Protein AF-K1U1Z4-F1 (afdb_monomer_lite)

Organism: NCBI:txid408170

Sequence (261 aa):
IGYLVLSLPLGKETVAVAAMGISLILIALGTGLFKGNLQVMVGRLYDEPQYASKRDSGFSLFYMAINIGAMFAPTAAIKIMKWAQESLSVSVEDSYHFAFAVACASLILSIAIYYAFSFTYKHVLASETKSKDDKTSAKETNELSKAETKERIICLCLVFAVVIFFWMAFHQNGNTLTLFARDYTQKTSEGLQSMAFDVTNLVACIFVVYGCFGLAQSKTGKGKGISLGVIVAAIAFLFYKYSNLEGAVDVEAPIFQQFNP

Structure (mmCIF, N/CA/C/O backbone):
data_AF-K1U1Z4-F1
#
_entry.id   AF-K1U1Z4-F1
#
loop_
_atom_site.group_PDB
_atom_site.id
_atom_site.type_symbol
_atom_site.label_atom_id
_atom_site.label_alt_id
_atom_site.label_comp_id
_atom_site.label_asym_id
_atom_site.label_entity_id
_atom_site.label_seq_id
_atom_site.pdbx_PDB_ins_code
_atom_site.Cartn_x
_atom_site.Cartn_y
_atom_site.Cartn_z
_atom_site.occupancy
_atom_site.B_iso_or_equiv
_atom_site.auth_seq_id
_atom_site.auth_comp_id
_atom_site.auth_asym_id
_atom_site.auth_atom_id
_atom_site.pdbx_PDB_model_num
ATOM 1 N N . ILE A 1 1 ? 5.808 11.377 10.625 1.00 87.81 1 ILE A N 1
ATOM 2 C CA . ILE A 1 1 ? 7.140 11.748 11.172 1.00 87.81 1 ILE A CA 1
ATOM 3 C C . ILE A 1 1 ? 8.155 10.633 10.946 1.00 87.81 1 ILE A C 1
ATOM 5 O O . ILE A 1 1 ? 9.110 10.891 10.237 1.00 87.81 1 ILE A O 1
ATOM 9 N N . GLY A 1 2 ? 7.948 9.403 11.439 1.00 91.38 2 GLY A N 1
ATOM 10 C CA . GLY A 1 2 ? 8.914 8.314 11.199 1.00 91.38 2 GLY A CA 1
ATOM 11 C C . GLY A 1 2 ? 9.234 8.073 9.712 1.00 91.38 2 GLY A C 1
ATOM 12 O O . GLY A 1 2 ? 10.399 8.067 9.343 1.00 91.38 2 GLY A O 1
ATOM 13 N N . TYR A 1 3 ? 8.225 8.024 8.829 1.00 92.81 3 TYR A N 1
ATOM 14 C CA . TYR A 1 3 ? 8.456 7.933 7.374 1.00 92.81 3 TYR A CA 1
ATOM 15 C C . TYR A 1 3 ? 9.240 9.115 6.780 1.00 92.81 3 TYR A C 1
ATOM 17 O O . TYR A 1 3 ? 10.003 8.923 5.843 1.00 92.81 3 TYR A O 1
ATOM 25 N N . LEU A 1 4 ? 9.081 10.326 7.328 1.00 93.25 4 LEU A N 1
ATOM 26 C CA . LEU A 1 4 ? 9.838 11.500 6.884 1.00 93.25 4 LEU A CA 1
ATOM 27 C C . LEU A 1 4 ? 11.319 11.341 7.233 1.00 93.25 4 LEU A C 1
ATOM 29 O O . LEU A 1 4 ? 12.174 11.570 6.391 1.00 93.25 4 LEU A O 1
ATOM 33 N N . VAL A 1 5 ? 11.620 10.905 8.455 1.00 92.12 5 VAL A N 1
ATOM 34 C CA . VAL A 1 5 ? 13.005 10.687 8.890 1.00 92.12 5 VAL A CA 1
ATOM 35 C C . VAL A 1 5 ? 13.657 9.563 8.076 1.00 92.12 5 VAL A C 1
ATOM 37 O O . VAL A 1 5 ? 14.787 9.731 7.634 1.00 92.12 5 VAL A O 1
ATOM 40 N N . LEU A 1 6 ? 12.931 8.478 7.777 1.00 92.00 6 LEU A N 1
ATOM 41 C CA . LEU A 1 6 ? 13.416 7.414 6.882 1.00 92.00 6 LEU A CA 1
ATOM 42 C C . LEU A 1 6 ? 13.598 7.865 5.428 1.00 92.00 6 LEU A C 1
ATOM 44 O O . LEU A 1 6 ? 14.353 7.237 4.694 1.00 92.00 6 LEU A O 1
ATOM 48 N N . SER A 1 7 ? 12.927 8.933 4.993 1.00 92.19 7 SER A N 1
ATOM 49 C CA . SER A 1 7 ? 13.102 9.479 3.641 1.00 92.19 7 SER A CA 1
ATOM 50 C C . SER A 1 7 ? 14.346 10.355 3.479 1.00 92.19 7 SER A C 1
ATOM 52 O O . SER A 1 7 ? 14.668 10.752 2.364 1.00 92.19 7 SER A O 1
ATOM 54 N N . LEU A 1 8 ? 15.048 10.671 4.571 1.00 89.25 8 LEU A N 1
ATOM 55 C CA . LEU A 1 8 ? 16.260 11.481 4.534 1.00 89.25 8 LEU A CA 1
ATOM 56 C C . LEU A 1 8 ? 17.499 10.574 4.421 1.00 89.25 8 LEU A C 1
ATOM 58 O O . LEU A 1 8 ? 17.661 9.682 5.259 1.00 89.25 8 LEU A O 1
ATOM 62 N N . PRO A 1 9 ? 18.400 10.810 3.448 1.00 85.12 9 PRO A N 1
ATOM 63 C CA . PRO A 1 9 ? 19.636 10.046 3.304 1.00 85.12 9 PRO A CA 1
ATOM 64 C C . PRO A 1 9 ? 20.665 10.477 4.358 1.00 85.12 9 PRO A C 1
ATOM 66 O O . PRO A 1 9 ? 21.548 11.291 4.102 1.00 85.12 9 PRO A O 1
ATOM 69 N N . LEU A 1 10 ? 20.535 9.948 5.579 1.00 83.81 10 LEU A N 1
ATOM 70 C CA . LEU A 1 10 ? 21.407 10.268 6.722 1.00 83.81 10 LEU A CA 1
ATOM 71 C C . LEU A 1 10 ? 22.748 9.501 6.719 1.00 83.81 10 LEU A C 1
ATOM 73 O O . LEU A 1 10 ? 23.532 9.629 7.660 1.00 83.81 10 LEU A O 1
ATOM 77 N N . GLY A 1 11 ? 23.028 8.721 5.671 1.00 81.19 11 GLY A N 1
ATOM 78 C CA . GLY A 1 11 ? 24.253 7.932 5.525 1.00 81.19 11 GLY A CA 1
ATOM 79 C C . GLY A 1 11 ? 24.239 6.620 6.318 1.00 81.19 11 GLY A C 1
ATOM 80 O O . GLY A 1 11 ? 23.182 6.071 6.616 1.00 81.19 11 GLY A O 1
ATOM 81 N N . LYS A 1 12 ? 25.431 6.097 6.637 1.00 77.44 12 LYS A N 1
ATOM 82 C CA . LYS A 1 12 ? 25.631 4.781 7.288 1.00 77.44 12 LYS A CA 1
ATOM 83 C C . LYS A 1 12 ? 26.181 4.879 8.718 1.00 77.44 12 LYS A C 1
ATOM 85 O O . LYS A 1 12 ? 26.418 3.865 9.364 1.00 77.44 12 LYS A O 1
ATOM 90 N N . GLU A 1 13 ? 26.381 6.100 9.203 1.00 86.75 13 GLU A N 1
ATOM 91 C CA . GLU A 1 13 ? 26.970 6.379 10.511 1.00 86.75 13 GLU A CA 1
ATOM 92 C C . GLU A 1 13 ? 26.024 6.020 11.665 1.00 86.75 13 GLU A C 1
ATOM 94 O O . GLU A 1 13 ? 24.813 5.860 11.489 1.00 86.75 13 GLU A O 1
ATOM 99 N N . THR A 1 14 ? 26.556 5.980 12.888 1.00 84.81 14 THR A N 1
ATOM 100 C CA . THR A 1 14 ? 25.792 5.715 14.124 1.00 84.81 14 THR A CA 1
ATOM 101 C C . THR A 1 14 ? 24.529 6.579 14.246 1.00 84.81 14 THR A C 1
ATOM 103 O O . THR A 1 14 ? 23.497 6.121 14.739 1.00 84.81 14 THR A O 1
ATOM 106 N N . VAL A 1 15 ? 24.581 7.818 13.747 1.00 86.00 15 VAL A N 1
ATOM 107 C CA . VAL A 1 15 ? 23.439 8.746 13.717 1.00 86.00 15 VAL A CA 1
ATOM 108 C C . VAL A 1 15 ? 22.307 8.228 12.823 1.00 86.00 15 VAL A C 1
ATOM 110 O O . VAL A 1 15 ? 21.143 8.318 13.210 1.00 86.00 15 VAL A O 1
ATOM 113 N N . ALA A 1 16 ? 22.624 7.643 11.667 1.00 85.88 16 ALA A N 1
ATOM 114 C CA . ALA A 1 16 ? 21.632 7.088 10.751 1.00 85.88 16 ALA A CA 1
ATOM 115 C C . ALA A 1 16 ? 20.939 5.856 11.346 1.00 85.88 16 ALA A C 1
ATOM 117 O O . ALA A 1 16 ? 19.715 5.738 11.280 1.00 85.88 16 ALA A O 1
ATOM 118 N N . VAL A 1 17 ? 21.699 4.977 12.008 1.00 87.44 17 VAL A N 1
ATOM 119 C CA . VAL A 1 17 ? 21.145 3.801 12.699 1.00 87.44 17 VAL A CA 1
ATOM 120 C C . VAL A 1 17 ? 20.215 4.226 13.839 1.00 87.44 17 VAL A C 1
ATOM 122 O O . VAL A 1 17 ? 19.106 3.702 13.965 1.00 87.44 17 VAL A O 1
ATOM 125 N N . ALA A 1 18 ? 20.624 5.216 14.636 1.00 90.38 18 ALA A N 1
ATOM 126 C CA . ALA A 1 18 ? 19.787 5.770 15.697 1.00 90.38 18 ALA A CA 1
ATOM 127 C C . ALA A 1 18 ? 18.503 6.409 15.135 1.00 90.38 18 ALA A C 1
ATOM 129 O O . ALA A 1 18 ? 17.409 6.148 15.640 1.00 90.38 18 ALA A O 1
ATOM 130 N N . ALA A 1 19 ? 18.614 7.191 14.058 1.00 90.81 19 ALA A N 1
ATOM 131 C CA . ALA A 1 19 ? 17.473 7.811 13.389 1.00 90.81 19 ALA A CA 1
ATOM 132 C C . ALA A 1 19 ? 16.498 6.769 12.821 1.00 90.81 19 ALA A C 1
ATOM 134 O O . ALA A 1 19 ? 15.283 6.919 12.974 1.00 90.81 19 ALA A O 1
ATOM 135 N N . MET A 1 20 ? 17.004 5.684 12.230 1.00 90.88 20 MET A N 1
ATOM 136 C CA . MET A 1 20 ? 16.187 4.556 11.781 1.00 90.88 20 MET A CA 1
ATOM 137 C C . MET A 1 20 ? 15.450 3.907 12.959 1.00 90.88 20 MET A C 1
ATOM 139 O O . MET A 1 20 ? 14.233 3.744 12.896 1.00 90.88 20 MET A O 1
ATOM 143 N N . GLY A 1 21 ? 16.148 3.604 14.059 1.00 92.38 21 GLY A N 1
ATOM 144 C CA . GLY A 1 21 ? 15.540 3.014 15.257 1.00 92.38 21 GLY A CA 1
ATOM 145 C C . GLY A 1 21 ? 14.413 3.875 15.837 1.00 92.38 21 GLY A C 1
ATOM 146 O O . GLY A 1 21 ? 13.309 3.386 16.080 1.00 92.38 21 GLY A O 1
ATOM 147 N N . ILE A 1 22 ? 14.651 5.183 15.971 1.00 93.81 22 ILE A N 1
ATOM 148 C CA . ILE A 1 22 ? 13.635 6.151 16.414 1.00 93.81 22 ILE A CA 1
ATOM 149 C C . ILE A 1 22 ? 12.460 6.188 15.433 1.00 93.81 22 ILE A C 1
ATOM 151 O O . ILE A 1 22 ? 11.301 6.195 15.848 1.00 93.81 22 ILE A O 1
ATOM 155 N N . SER A 1 23 ? 12.733 6.174 14.129 1.00 94.44 23 SER A N 1
ATOM 156 C CA . SER A 1 23 ? 11.689 6.195 13.103 1.00 94.44 23 SER A CA 1
ATOM 157 C C . SER A 1 23 ? 10.779 4.977 13.177 1.00 94.44 23 SER A C 1
ATOM 159 O O . SER A 1 23 ? 9.561 5.129 13.091 1.00 94.44 23 SER A O 1
ATOM 161 N N . LEU A 1 24 ? 11.349 3.788 13.381 1.00 92.69 24 LEU A N 1
ATOM 162 C CA . LEU A 1 24 ? 10.595 2.546 13.533 1.00 92.69 24 LEU A CA 1
ATOM 163 C C . LEU A 1 24 ? 9.714 2.574 14.787 1.00 92.69 24 LEU A C 1
ATOM 165 O O . LEU A 1 24 ? 8.541 2.214 14.706 1.00 92.69 24 LEU A O 1
ATOM 169 N N . ILE A 1 25 ? 10.226 3.082 15.914 1.00 93.25 25 ILE A N 1
ATOM 170 C CA . ILE A 1 25 ? 9.432 3.277 17.139 1.00 93.25 25 ILE A CA 1
ATOM 171 C C . ILE A 1 25 ? 8.263 4.236 16.878 1.00 93.25 25 ILE A C 1
ATOM 173 O O . ILE A 1 25 ? 7.123 3.940 17.235 1.00 93.25 25 ILE A O 1
ATOM 177 N N . LEU A 1 26 ? 8.517 5.364 16.210 1.00 94.44 26 LEU A N 1
ATOM 178 C CA . LEU A 1 26 ? 7.476 6.339 15.875 1.00 94.44 26 LEU A CA 1
ATOM 179 C C . LEU A 1 26 ? 6.413 5.758 14.933 1.00 94.44 26 LEU A C 1
ATOM 181 O O . LEU A 1 26 ? 5.229 6.050 15.100 1.00 94.44 26 LEU A O 1
ATOM 185 N N . ILE A 1 27 ? 6.811 4.940 13.954 1.00 92.88 27 ILE A N 1
ATOM 186 C CA . ILE A 1 27 ? 5.879 4.251 13.050 1.00 92.88 27 ILE A CA 1
ATOM 187 C C . ILE A 1 27 ? 5.051 3.218 13.819 1.00 92.88 27 ILE A C 1
ATOM 189 O O . ILE A 1 27 ? 3.834 3.171 13.635 1.00 92.88 27 ILE A O 1
ATOM 193 N N . ALA A 1 28 ? 5.671 2.430 14.701 1.00 90.25 28 ALA A N 1
ATOM 194 C CA . ALA A 1 28 ? 4.979 1.426 15.506 1.00 90.25 28 ALA A CA 1
ATOM 195 C C . ALA A 1 28 ? 3.930 2.065 16.430 1.00 90.25 28 ALA A C 1
ATOM 197 O O . ALA A 1 28 ? 2.765 1.665 16.415 1.00 90.25 28 ALA A O 1
ATOM 198 N N . LEU A 1 29 ? 4.314 3.114 17.166 1.00 91.62 29 LEU A N 1
ATOM 199 C CA . LEU A 1 29 ? 3.396 3.872 18.021 1.00 91.62 29 LEU A CA 1
ATOM 200 C C . LEU A 1 29 ? 2.275 4.522 17.203 1.00 91.62 29 LEU A C 1
ATOM 202 O O . LEU A 1 29 ? 1.103 4.389 17.550 1.00 91.62 29 LEU A O 1
ATOM 206 N N . GLY A 1 30 ? 2.618 5.176 16.089 1.00 90.31 30 GLY A N 1
ATOM 207 C CA . GLY A 1 30 ? 1.638 5.806 15.205 1.00 90.31 30 GLY A CA 1
ATOM 208 C C . GLY A 1 30 ? 0.624 4.807 14.647 1.00 90.31 30 GLY A C 1
ATOM 209 O O . GLY A 1 30 ? -0.577 5.062 14.683 1.00 90.31 30 GLY A O 1
ATOM 210 N N . THR A 1 31 ? 1.086 3.640 14.200 1.00 88.94 31 THR A N 1
ATOM 211 C CA . THR A 1 31 ? 0.223 2.579 13.658 1.00 88.94 31 THR A CA 1
ATOM 212 C C . THR A 1 31 ? -0.681 1.988 14.736 1.00 88.94 31 THR A C 1
ATOM 214 O O . THR A 1 31 ? -1.873 1.796 14.491 1.00 88.94 31 THR A O 1
ATOM 217 N N . GLY A 1 32 ? -0.150 1.750 15.941 1.00 86.88 32 GLY A N 1
ATOM 218 C CA . GLY A 1 32 ? -0.923 1.248 17.080 1.00 86.88 32 GLY A CA 1
ATOM 219 C C . GLY A 1 32 ? -2.045 2.201 17.496 1.00 86.88 32 GLY A C 1
ATOM 220 O O . GLY A 1 32 ? -3.185 1.775 17.679 1.00 86.88 32 GLY A O 1
ATOM 221 N N . LEU A 1 33 ? -1.749 3.502 17.565 1.00 88.19 33 LEU A N 1
ATOM 222 C CA . LEU A 1 33 ? -2.738 4.536 17.880 1.00 88.19 33 LEU A CA 1
ATOM 223 C C . LEU A 1 33 ? -3.761 4.734 16.753 1.00 88.19 33 LEU A C 1
ATOM 225 O O . LEU A 1 33 ? -4.914 5.063 17.021 1.00 88.19 33 LEU A O 1
ATOM 229 N N . PHE A 1 34 ? -3.365 4.543 15.496 1.00 86.00 34 PHE A N 1
ATOM 230 C CA . PHE A 1 34 ? -4.237 4.785 14.351 1.00 86.00 34 PHE A CA 1
ATOM 231 C C . PHE A 1 34 ? -5.190 3.616 14.065 1.00 86.00 34 PHE A C 1
ATOM 233 O O . PHE A 1 34 ? -6.394 3.833 13.929 1.00 86.00 34 PHE A O 1
ATOM 240 N N . LYS A 1 35 ? -4.689 2.369 14.010 1.00 83.81 35 LYS A N 1
ATOM 241 C CA . LYS A 1 35 ? -5.460 1.202 13.530 1.00 83.81 35 LYS A CA 1
ATOM 242 C C . LYS A 1 35 ? -6.706 0.930 14.381 1.00 83.81 35 LYS A C 1
ATOM 244 O O . LYS A 1 35 ? -7.779 0.714 13.823 1.00 83.81 35 LYS A O 1
ATOM 249 N N . GLY A 1 36 ? -6.580 0.978 15.710 1.00 82.31 36 GLY A N 1
ATOM 250 C CA . GLY A 1 36 ? -7.707 0.746 16.623 1.00 82.31 36 GLY A CA 1
ATOM 251 C C . GLY A 1 36 ? -8.748 1.868 16.583 1.00 82.31 36 GLY A C 1
ATOM 252 O O . GLY A 1 36 ? -9.941 1.610 16.432 1.00 82.31 36 GLY A O 1
ATOM 253 N N . ASN A 1 37 ? -8.297 3.123 16.648 1.00 86.12 37 ASN A N 1
ATOM 254 C CA . ASN A 1 37 ? -9.193 4.282 16.686 1.00 86.12 37 ASN A CA 1
ATOM 255 C C . ASN A 1 37 ? -9.955 4.481 15.367 1.00 86.12 37 ASN A C 1
ATOM 257 O O . ASN A 1 37 ? -11.130 4.847 15.386 1.00 86.12 37 ASN A O 1
ATOM 261 N N . LEU A 1 38 ? -9.328 4.181 14.224 1.00 85.12 38 LEU A N 1
ATOM 262 C CA . LEU A 1 38 ? -9.975 4.301 12.918 1.00 85.12 38 LEU A CA 1
ATOM 263 C C . LEU A 1 38 ? -11.142 3.315 12.757 1.00 85.12 38 LEU A C 1
ATOM 265 O O . LEU A 1 38 ? -12.204 3.705 12.278 1.00 85.12 38 LEU A O 1
ATOM 269 N N . GLN A 1 39 ? -10.980 2.059 13.187 1.00 84.69 39 GLN A N 1
ATOM 270 C CA . GLN A 1 39 ? -12.058 1.062 13.111 1.00 84.69 39 GLN A CA 1
ATOM 271 C C . GLN A 1 39 ? -13.253 1.447 13.988 1.00 84.69 39 GLN A C 1
ATOM 273 O O . GLN A 1 39 ? -14.400 1.314 13.562 1.00 84.69 39 GLN A O 1
ATOM 278 N N . VAL A 1 40 ? -12.990 1.984 15.185 1.00 85.25 40 VAL A N 1
ATOM 279 C CA . VAL A 1 40 ? -14.041 2.502 16.072 1.00 85.25 40 VAL A CA 1
ATOM 280 C C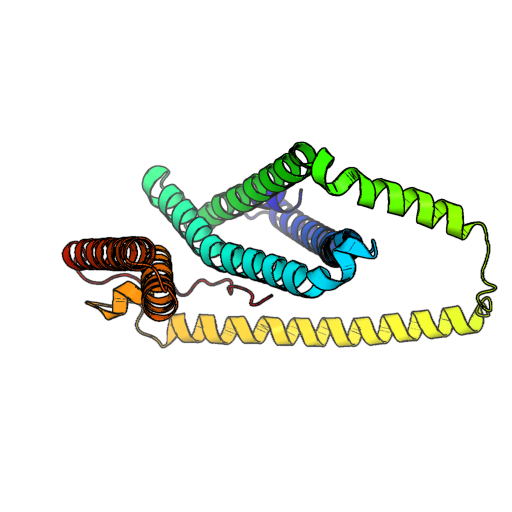 . VAL A 1 40 ? -14.778 3.668 15.413 1.00 85.25 40 VAL A C 1
ATOM 282 O O . VAL A 1 40 ? -16.007 3.693 15.418 1.00 85.25 40 VAL A O 1
ATOM 285 N N . MET A 1 41 ? -14.054 4.609 14.800 1.00 85.81 41 MET A N 1
ATOM 286 C CA . MET A 1 41 ? -14.660 5.732 14.080 1.00 85.81 41 MET A CA 1
ATOM 287 C C . MET A 1 41 ? -15.555 5.258 12.925 1.00 85.81 41 MET A C 1
ATOM 289 O O . MET A 1 41 ? -16.669 5.758 12.779 1.00 85.81 41 MET A O 1
ATOM 293 N N . VAL A 1 42 ? -15.107 4.270 12.141 1.00 86.31 42 VAL A N 1
ATOM 294 C CA . VAL A 1 42 ? -15.910 3.682 11.055 1.00 86.31 42 VAL A CA 1
ATOM 295 C C . VAL A 1 42 ? -17.168 3.006 11.594 1.00 86.31 42 VAL A C 1
ATOM 297 O O . VAL A 1 42 ? -18.238 3.193 11.025 1.00 86.31 42 VAL A O 1
ATOM 300 N N . GLY A 1 43 ? -17.075 2.269 12.705 1.00 85.50 43 GLY A N 1
ATOM 301 C CA . GLY A 1 43 ? -18.246 1.654 13.336 1.00 85.50 43 GLY A CA 1
ATOM 302 C C . GLY A 1 43 ? -19.292 2.685 13.760 1.00 85.50 43 GLY A C 1
ATOM 303 O O . GLY A 1 43 ? -20.479 2.512 13.481 1.00 85.50 43 GLY A O 1
ATOM 304 N N . ARG A 1 44 ? -18.835 3.796 14.348 1.00 85.88 44 ARG A N 1
ATOM 305 C CA . ARG A 1 44 ? -19.704 4.867 14.851 1.00 85.88 44 ARG A CA 1
ATOM 306 C C . ARG A 1 44 ? -20.449 5.646 13.769 1.00 85.88 44 ARG A C 1
ATOM 308 O O . ARG A 1 44 ? -21.507 6.197 14.054 1.00 85.88 44 ARG A O 1
ATOM 315 N N . LEU A 1 45 ? -19.971 5.650 12.518 1.00 85.69 45 LEU A N 1
ATOM 316 C CA . LEU A 1 45 ? -20.730 6.208 11.380 1.00 85.69 45 LEU A CA 1
ATOM 317 C C . LEU A 1 45 ? -22.112 5.556 11.216 1.00 85.69 45 LEU A C 1
ATOM 319 O O . LEU A 1 45 ? -23.006 6.142 10.613 1.00 85.69 45 LEU A O 1
ATOM 323 N N . TYR A 1 46 ? -22.281 4.345 11.749 1.00 88.19 46 TYR A N 1
ATOM 324 C CA . TYR A 1 46 ? -23.487 3.539 11.615 1.00 88.19 46 TYR A CA 1
ATOM 325 C C . TYR A 1 46 ? -24.190 3.298 12.961 1.00 88.19 46 TYR A C 1
ATOM 327 O O . TYR A 1 46 ? -24.915 2.310 13.088 1.00 88.19 46 TYR A O 1
ATOM 335 N N . ASP A 1 47 ? -23.946 4.123 13.986 1.00 83.88 47 ASP A N 1
ATOM 336 C CA . ASP A 1 47 ? -24.601 3.991 15.303 1.00 83.88 47 ASP A CA 1
ATOM 337 C C . ASP A 1 47 ? -26.053 4.478 15.307 1.00 83.88 47 ASP A C 1
ATOM 339 O O . ASP A 1 47 ? -26.879 3.945 16.046 1.00 83.88 47 ASP A O 1
ATOM 343 N N . GLU A 1 48 ? -26.396 5.428 14.437 1.00 82.19 48 GLU A N 1
ATOM 344 C CA . GLU A 1 48 ? -27.767 5.915 14.312 1.00 82.19 48 GLU A CA 1
ATOM 345 C C . GLU A 1 48 ? -28.697 4.797 13.782 1.00 82.19 48 GLU A C 1
ATOM 347 O O . GLU A 1 48 ? -28.337 4.127 12.803 1.00 82.19 48 GLU A O 1
ATOM 352 N N . PRO A 1 49 ? -29.915 4.599 14.336 1.00 83.06 49 PRO A N 1
ATOM 353 C CA . PRO A 1 49 ? -30.792 3.478 13.966 1.00 83.06 49 PRO A CA 1
ATOM 354 C C . PRO A 1 49 ? -31.083 3.373 12.463 1.00 83.06 49 PRO A C 1
ATOM 356 O O . PRO A 1 49 ? -31.179 2.278 11.912 1.00 83.06 49 PRO A O 1
ATOM 359 N N . GLN A 1 50 ? -31.160 4.517 11.777 1.00 84.12 50 GLN A N 1
ATOM 360 C CA . GLN A 1 50 ? -31.365 4.599 10.329 1.00 84.12 50 GLN A CA 1
ATOM 361 C C . GLN A 1 50 ? -30.200 4.025 9.497 1.00 84.12 50 GLN A C 1
ATOM 363 O O . GLN A 1 50 ? -30.412 3.594 8.363 1.00 84.12 50 GLN A O 1
ATOM 368 N N . TYR A 1 51 ? -28.981 3.988 10.045 1.00 84.88 51 TYR A N 1
ATOM 369 C CA . TYR A 1 51 ? -27.769 3.513 9.367 1.00 84.88 51 TYR A CA 1
ATOM 370 C C . TYR A 1 51 ? -27.262 2.166 9.889 1.00 84.88 51 TYR A C 1
ATOM 372 O O . TYR A 1 51 ? -26.418 1.552 9.236 1.00 84.88 51 TYR A O 1
ATOM 380 N N . ALA A 1 52 ? -27.802 1.663 11.002 1.00 85.94 52 ALA A N 1
ATOM 381 C CA . ALA A 1 52 ? -27.374 0.411 11.626 1.00 85.94 52 ALA A CA 1
ATOM 382 C C . ALA A 1 52 ? -27.337 -0.776 10.642 1.00 85.94 52 ALA A C 1
ATOM 384 O O . ALA A 1 52 ? -26.370 -1.534 10.620 1.00 85.94 52 ALA A O 1
ATOM 385 N N . SER A 1 53 ? -28.328 -0.881 9.747 1.00 92.06 53 SER A N 1
ATOM 386 C CA . SER A 1 53 ? -28.395 -1.941 8.722 1.00 92.06 53 SER A CA 1
ATOM 387 C C . SER A 1 53 ? -27.287 -1.881 7.658 1.00 92.06 53 SER A C 1
ATOM 389 O O . SER A 1 53 ? -27.109 -2.831 6.899 1.00 92.06 53 SER A O 1
ATOM 391 N N . LYS A 1 54 ? -26.546 -0.770 7.564 1.00 90.75 54 LYS A N 1
ATOM 392 C CA . LYS A 1 54 ? -25.469 -0.555 6.583 1.00 90.75 54 LYS A CA 1
ATOM 393 C C . LYS A 1 54 ? -24.076 -0.782 7.153 1.00 90.75 54 LYS A C 1
ATOM 395 O O . LYS A 1 54 ? -23.114 -0.738 6.389 1.00 90.75 54 LYS A O 1
ATOM 400 N N . ARG A 1 55 ? -23.964 -1.063 8.452 1.00 90.00 55 ARG A N 1
ATOM 401 C CA . ARG A 1 55 ? -22.689 -1.232 9.156 1.00 90.00 55 ARG A CA 1
ATOM 402 C C . ARG A 1 55 ? -21.782 -2.264 8.485 1.00 90.00 55 ARG A C 1
ATOM 404 O O . ARG A 1 55 ? -20.651 -1.936 8.138 1.00 90.00 55 ARG A O 1
ATOM 411 N N . ASP A 1 56 ? -22.297 -3.458 8.202 1.00 89.50 56 ASP A N 1
ATOM 412 C CA . ASP A 1 56 ? -21.509 -4.542 7.595 1.00 89.50 56 ASP A CA 1
ATOM 413 C C . ASP A 1 56 ? -21.062 -4.213 6.166 1.00 89.50 56 ASP A C 1
ATOM 415 O O . ASP A 1 56 ? -19.927 -4.487 5.772 1.00 89.50 56 ASP A O 1
ATOM 419 N N . SER A 1 57 ? -21.932 -3.560 5.387 1.00 91.38 57 SER A N 1
ATOM 420 C CA . SER A 1 57 ? -21.577 -3.056 4.054 1.00 91.38 57 SER A CA 1
ATOM 421 C C . SER A 1 57 ? -20.503 -1.966 4.132 1.00 91.38 57 SER A C 1
ATOM 423 O O . SER A 1 57 ? -19.591 -1.941 3.308 1.00 91.38 57 SER A O 1
ATOM 425 N N . GLY A 1 58 ? -20.573 -1.100 5.146 1.00 89.81 58 GLY A N 1
ATOM 426 C CA . GLY A 1 58 ? -19.573 -0.074 5.428 1.00 89.81 58 GLY A CA 1
ATOM 427 C C . GLY A 1 58 ? -18.206 -0.660 5.768 1.00 89.81 58 GLY A C 1
ATOM 428 O O . GLY A 1 58 ? -17.204 -0.258 5.178 1.00 89.81 58 GLY A O 1
ATOM 429 N N . PHE A 1 59 ? -18.160 -1.658 6.656 1.00 90.44 59 PHE A N 1
ATOM 430 C CA . PHE A 1 59 ? -16.926 -2.386 6.960 1.00 90.44 59 PHE A CA 1
ATOM 431 C C . PHE A 1 59 ? -16.389 -3.136 5.738 1.00 90.44 59 PHE A C 1
ATOM 433 O O . PHE A 1 59 ? -15.188 -3.099 5.485 1.00 90.44 59 PHE A O 1
ATOM 440 N N . SER A 1 60 ? -17.258 -3.741 4.925 1.00 91.50 60 SER A N 1
ATOM 441 C CA . SER A 1 60 ? -16.848 -4.400 3.677 1.00 91.50 60 SER A CA 1
ATOM 442 C C . SER A 1 60 ? -16.170 -3.422 2.708 1.00 91.50 60 SER A C 1
ATOM 444 O O . SER A 1 60 ? -15.120 -3.735 2.147 1.00 91.50 60 SER A O 1
ATOM 446 N N . LEU A 1 61 ? -16.718 -2.210 2.550 1.00 90.44 61 LEU A N 1
ATOM 447 C CA . LEU A 1 61 ? -16.108 -1.158 1.731 1.00 90.44 61 LEU A CA 1
ATOM 448 C C . LEU A 1 61 ? -14.769 -0.684 2.313 1.00 90.44 61 LEU A C 1
ATOM 450 O O . LEU A 1 61 ? -13.806 -0.493 1.572 1.00 90.44 61 LEU A O 1
ATOM 454 N N . PHE A 1 62 ? -14.691 -0.537 3.636 1.00 90.50 62 PHE A N 1
ATOM 455 C CA . PHE A 1 62 ? -13.458 -0.181 4.335 1.00 90.50 62 PHE A CA 1
ATOM 456 C C . PHE A 1 62 ? -12.347 -1.218 4.102 1.00 90.50 62 PHE A C 1
ATOM 458 O O . PHE A 1 62 ? -11.242 -0.853 3.700 1.00 90.50 62 PHE A O 1
ATOM 465 N N . TYR A 1 63 ? -12.642 -2.513 4.253 1.00 89.62 63 TYR A N 1
ATOM 466 C CA . TYR A 1 63 ? -11.682 -3.584 3.963 1.00 89.62 63 TYR A CA 1
ATOM 467 C C . TYR A 1 63 ? -11.289 -3.639 2.486 1.00 89.62 63 TYR A C 1
ATOM 469 O O . TYR A 1 63 ? -10.122 -3.867 2.166 1.00 89.62 63 TYR A O 1
ATOM 477 N N . MET A 1 64 ? -12.227 -3.396 1.572 1.00 91.75 64 MET A N 1
ATOM 478 C CA . MET A 1 64 ? -11.927 -3.332 0.142 1.00 91.75 64 MET A CA 1
ATOM 479 C C . MET A 1 64 ? -10.937 -2.203 -0.172 1.00 91.75 64 MET A C 1
ATOM 481 O O . MET A 1 64 ? -9.959 -2.433 -0.880 1.00 91.75 64 MET A O 1
ATOM 485 N N . ALA A 1 65 ? -11.131 -1.012 0.402 1.00 91.19 65 ALA A N 1
ATOM 486 C CA . ALA A 1 65 ? -10.219 0.116 0.220 1.00 91.19 65 ALA A CA 1
ATOM 487 C C . ALA A 1 65 ? -8.800 -0.187 0.738 1.00 91.19 65 ALA A C 1
ATOM 489 O O . ALA A 1 65 ? -7.822 0.162 0.075 1.00 91.19 65 ALA A O 1
ATOM 490 N N . ILE A 1 66 ? -8.677 -0.884 1.876 1.00 89.94 66 ILE A N 1
ATOM 491 C CA . ILE A 1 66 ? -7.375 -1.321 2.409 1.00 89.94 66 ILE A CA 1
ATOM 492 C C . ILE A 1 66 ? -6.682 -2.274 1.428 1.00 89.94 66 ILE A C 1
ATOM 494 O O . ILE A 1 66 ? -5.511 -2.073 1.114 1.00 89.94 66 ILE A O 1
ATOM 498 N N . ASN A 1 67 ? -7.399 -3.275 0.910 1.00 88.50 67 ASN A N 1
ATOM 499 C CA . ASN A 1 67 ? -6.840 -4.236 -0.045 1.00 88.50 67 ASN A CA 1
ATOM 500 C C . ASN A 1 67 ? -6.400 -3.567 -1.354 1.00 88.50 67 ASN A C 1
ATOM 502 O O . ASN A 1 67 ? -5.324 -3.864 -1.869 1.00 88.50 67 ASN A O 1
ATOM 506 N N . ILE A 1 68 ? -7.193 -2.619 -1.863 1.00 89.50 68 ILE A N 1
ATOM 507 C CA . ILE A 1 68 ? -6.829 -1.821 -3.040 1.00 89.50 68 ILE A CA 1
ATOM 508 C C . ILE A 1 68 ? -5.536 -1.043 -2.765 1.00 89.50 68 ILE A C 1
ATOM 510 O O . ILE A 1 68 ? -4.602 -1.109 -3.560 1.00 89.50 68 ILE A O 1
ATOM 514 N N . GLY A 1 69 ? -5.441 -0.352 -1.626 1.00 90.25 69 GLY A N 1
ATOM 515 C CA . GLY A 1 69 ? -4.220 0.358 -1.237 1.00 90.25 69 GLY A CA 1
ATOM 516 C C . GLY A 1 69 ? -3.003 -0.568 -1.146 1.00 90.25 69 GLY A C 1
ATOM 517 O O . GLY A 1 69 ? -1.949 -0.256 -1.702 1.00 90.25 69 GLY A O 1
ATOM 518 N N . ALA A 1 70 ? -3.167 -1.735 -0.516 1.00 86.94 70 ALA A N 1
ATOM 519 C CA . ALA A 1 70 ? -2.117 -2.742 -0.393 1.00 86.94 70 ALA A CA 1
ATOM 520 C C . ALA A 1 70 ? -1.646 -3.263 -1.758 1.00 86.94 70 ALA A C 1
ATOM 522 O O . ALA A 1 70 ? -0.457 -3.511 -1.921 1.00 86.94 70 ALA A O 1
ATOM 523 N N . MET A 1 71 ? -2.542 -3.378 -2.743 1.00 85.62 71 MET A N 1
ATOM 524 C CA . MET A 1 71 ? -2.211 -3.805 -4.106 1.00 85.62 71 MET A CA 1
ATOM 525 C C . MET A 1 71 ? -1.328 -2.789 -4.847 1.00 85.62 71 MET A C 1
ATOM 527 O O . MET A 1 71 ? -0.393 -3.176 -5.545 1.00 85.62 71 MET A O 1
ATOM 531 N N . PHE A 1 72 ? -1.592 -1.487 -4.703 1.00 89.88 72 PHE A N 1
ATOM 532 C CA . PHE A 1 72 ? -0.846 -0.451 -5.430 1.00 89.88 72 PHE A CA 1
ATOM 533 C C . PHE A 1 72 ? 0.439 0.004 -4.725 1.00 89.88 72 PHE A C 1
ATOM 535 O O . PHE A 1 72 ? 1.380 0.426 -5.402 1.00 89.88 72 PHE A O 1
ATOM 542 N N . ALA A 1 73 ? 0.506 -0.079 -3.393 1.00 90.00 73 ALA A N 1
ATOM 543 C CA . ALA A 1 73 ? 1.632 0.450 -2.620 1.00 90.00 73 ALA A CA 1
ATOM 544 C C . ALA A 1 73 ? 3.007 -0.145 -3.012 1.00 90.00 73 ALA A C 1
ATOM 546 O O . ALA A 1 73 ? 3.926 0.647 -3.241 1.00 90.00 73 ALA A O 1
ATOM 547 N N . PRO A 1 74 ? 3.181 -1.474 -3.185 1.00 86.56 74 PRO A N 1
ATOM 548 C CA . PRO A 1 74 ? 4.460 -2.046 -3.617 1.00 86.56 74 PRO A CA 1
ATOM 549 C C . PRO A 1 74 ? 4.875 -1.569 -5.009 1.00 86.56 74 PRO A C 1
ATOM 551 O O . PRO A 1 74 ? 6.029 -1.215 -5.227 1.00 86.56 74 PRO A O 1
ATOM 554 N N . THR A 1 75 ? 3.919 -1.478 -5.940 1.00 87.19 75 THR A N 1
ATOM 555 C CA . THR A 1 75 ? 4.192 -0.991 -7.301 1.00 87.19 75 THR A CA 1
ATOM 556 C C . THR A 1 75 ? 4.648 0.465 -7.286 1.00 87.19 75 THR A C 1
ATOM 558 O O . THR A 1 75 ? 5.578 0.821 -8.006 1.00 87.19 75 THR A O 1
ATOM 561 N N . ALA A 1 76 ? 4.024 1.314 -6.465 1.00 90.50 76 ALA A N 1
ATOM 562 C CA . ALA A 1 76 ? 4.444 2.703 -6.309 1.00 90.50 76 ALA A CA 1
ATOM 563 C C . ALA A 1 76 ? 5.865 2.810 -5.728 1.00 90.50 76 ALA A C 1
ATOM 565 O O . ALA A 1 76 ? 6.663 3.596 -6.236 1.00 90.50 76 ALA A O 1
ATOM 566 N N . ALA A 1 77 ? 6.194 1.993 -4.720 1.00 90.38 77 ALA A N 1
ATOM 567 C CA . ALA A 1 77 ? 7.525 1.948 -4.116 1.00 90.38 77 ALA A CA 1
ATOM 568 C C . ALA A 1 77 ? 8.605 1.495 -5.117 1.00 90.38 77 ALA A C 1
ATOM 570 O O . ALA A 1 77 ? 9.607 2.184 -5.290 1.00 90.38 77 ALA A O 1
ATOM 571 N N . ILE A 1 78 ? 8.376 0.395 -5.840 1.00 87.00 78 ILE A N 1
ATOM 572 C CA . ILE A 1 78 ? 9.329 -0.128 -6.833 1.00 87.00 78 ILE A CA 1
ATOM 573 C C . ILE A 1 78 ? 9.518 0.874 -7.977 1.00 87.00 78 ILE A C 1
ATOM 575 O O . ILE A 1 78 ? 10.645 1.175 -8.363 1.00 87.00 78 ILE A O 1
ATOM 579 N N . LYS A 1 79 ? 8.430 1.461 -8.496 1.00 89.12 79 LYS A N 1
ATO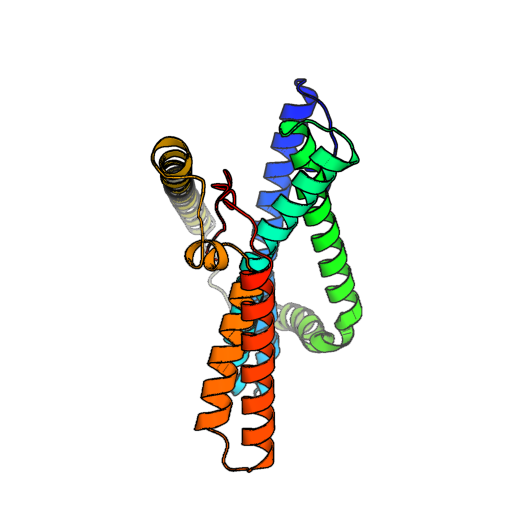M 580 C CA . LYS A 1 79 ? 8.514 2.427 -9.602 1.00 89.12 79 LYS A CA 1
ATOM 581 C C . LYS A 1 79 ? 9.262 3.700 -9.221 1.00 89.12 79 LYS A C 1
ATOM 583 O O . LYS A 1 79 ? 10.034 4.186 -10.042 1.00 89.12 79 LYS A O 1
ATOM 588 N N . ILE A 1 80 ? 9.065 4.238 -8.012 1.00 93.31 80 ILE A N 1
ATOM 589 C CA . ILE A 1 80 ? 9.812 5.432 -7.592 1.00 93.31 80 ILE A CA 1
ATOM 590 C C . ILE A 1 80 ? 11.290 5.114 -7.343 1.00 93.31 80 ILE A C 1
ATOM 592 O O . ILE A 1 80 ? 12.145 5.923 -7.691 1.00 93.31 80 ILE A O 1
ATOM 596 N N . MET A 1 81 ? 11.598 3.929 -6.804 1.00 91.44 81 MET A N 1
ATOM 597 C CA . MET A 1 81 ? 12.977 3.469 -6.633 1.00 91.44 81 MET A CA 1
ATOM 598 C C . MET A 1 81 ? 13.673 3.324 -7.985 1.00 91.44 81 MET A C 1
ATOM 600 O O . MET A 1 81 ? 14.751 3.882 -8.169 1.00 91.44 81 MET A O 1
ATOM 604 N N . LYS A 1 82 ? 13.030 2.654 -8.949 1.00 90.19 82 LYS A N 1
ATOM 605 C CA . LYS A 1 82 ? 13.542 2.500 -10.315 1.00 90.19 82 LYS A CA 1
ATOM 606 C C . LYS A 1 82 ? 13.732 3.854 -10.998 1.00 90.19 82 LYS A C 1
ATOM 608 O O . LYS A 1 82 ? 14.800 4.118 -11.537 1.00 90.19 82 LYS A O 1
ATOM 613 N N . TRP A 1 83 ? 12.749 4.752 -10.891 1.00 93.38 83 TRP A N 1
ATOM 614 C CA . TRP A 1 83 ? 12.867 6.117 -11.408 1.00 93.38 83 TRP A CA 1
ATOM 615 C C . TRP A 1 83 ? 14.062 6.864 -10.806 1.00 93.38 83 TRP A C 1
ATOM 617 O O . TRP A 1 83 ? 14.797 7.518 -11.543 1.00 93.38 83 TRP A O 1
ATOM 627 N N . ALA A 1 84 ? 14.284 6.756 -9.492 1.00 92.44 84 ALA A N 1
ATOM 628 C CA . ALA A 1 84 ? 15.418 7.394 -8.835 1.00 92.44 84 ALA A CA 1
ATOM 629 C C . ALA A 1 84 ? 16.747 6.797 -9.329 1.00 92.44 84 ALA A C 1
ATOM 631 O O . ALA A 1 84 ? 17.673 7.543 -9.642 1.00 92.44 84 ALA A O 1
ATOM 632 N N . GLN A 1 85 ? 16.831 5.470 -9.452 1.00 92.12 85 GLN A N 1
ATOM 633 C CA . GLN A 1 85 ? 18.025 4.779 -9.950 1.00 92.12 85 GLN A CA 1
ATOM 634 C C . GLN A 1 85 ? 18.352 5.174 -11.399 1.00 92.12 85 GLN A C 1
ATOM 636 O O . GLN A 1 85 ? 19.506 5.446 -11.707 1.00 92.12 85 GLN A O 1
ATOM 641 N N . GLU A 1 86 ? 17.351 5.264 -12.277 1.00 92.31 86 GLU A N 1
ATOM 642 C CA . GLU A 1 86 ? 17.545 5.579 -13.700 1.00 92.31 86 GLU A CA 1
ATOM 643 C C . GLU A 1 86 ? 17.748 7.078 -13.966 1.00 92.31 86 GLU A C 1
ATOM 645 O O . GLU A 1 86 ? 18.581 7.455 -14.785 1.00 92.31 86 GLU A O 1
ATOM 650 N N . SER A 1 87 ? 16.990 7.946 -13.287 1.00 93.62 87 SER A N 1
ATOM 651 C CA . SER A 1 87 ? 16.982 9.394 -13.566 1.00 93.62 87 SER A CA 1
ATOM 652 C C . SER A 1 87 ? 18.016 10.169 -12.756 1.00 93.62 87 SER A C 1
ATOM 654 O O . SER A 1 87 ? 18.491 11.210 -13.204 1.00 93.62 87 SER A O 1
ATOM 656 N N . LEU A 1 88 ? 18.328 9.702 -11.544 1.00 91.50 88 LEU A N 1
ATOM 657 C CA . LEU A 1 88 ? 19.236 10.377 -10.612 1.00 91.50 88 LEU A CA 1
ATOM 658 C C . LEU A 1 88 ? 20.523 9.577 -10.366 1.00 91.50 88 LEU A C 1
ATOM 660 O O . LEU A 1 88 ? 21.373 10.036 -9.605 1.00 91.50 88 LEU A O 1
ATOM 664 N N . SER A 1 89 ? 20.674 8.402 -10.991 1.00 90.38 89 SER A N 1
ATOM 665 C CA . SER A 1 89 ? 21.836 7.510 -10.846 1.00 90.38 89 SER A CA 1
ATOM 666 C C . SER A 1 89 ? 22.172 7.174 -9.388 1.00 90.38 89 SER A C 1
ATOM 668 O O . SER A 1 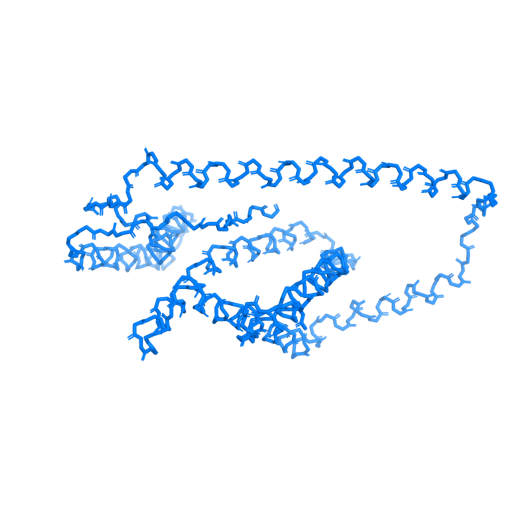89 ? 23.341 7.008 -9.034 1.00 90.38 89 SER A O 1
ATOM 670 N N . VAL A 1 90 ? 21.154 7.107 -8.521 1.00 90.00 90 VAL A N 1
ATOM 671 C CA . VAL A 1 90 ? 21.338 6.759 -7.105 1.00 90.00 90 VAL A CA 1
ATOM 672 C C . VAL A 1 90 ? 21.482 5.252 -6.930 1.00 90.00 90 VAL A C 1
ATOM 674 O O . VAL A 1 90 ? 20.943 4.461 -7.705 1.00 90.00 90 VAL A O 1
ATOM 677 N N . SER A 1 91 ? 22.196 4.847 -5.880 1.00 88.31 91 SER A N 1
ATOM 678 C CA . SER A 1 91 ? 22.343 3.436 -5.534 1.00 88.31 91 SE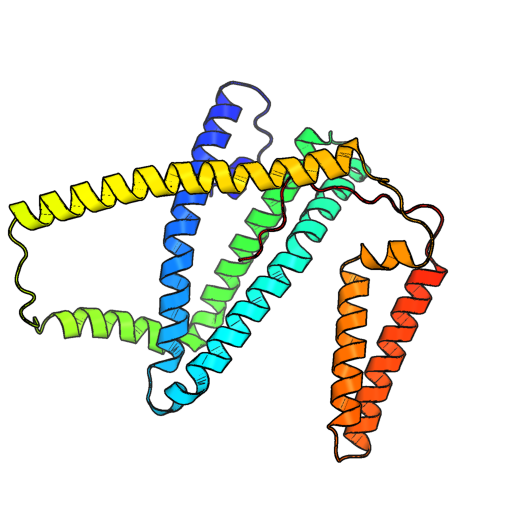R A CA 1
ATOM 679 C C . SER A 1 91 ? 20.992 2.801 -5.166 1.00 88.31 91 SER A C 1
ATOM 681 O O . SER A 1 91 ? 20.043 3.486 -4.773 1.00 88.31 91 SER A O 1
ATOM 683 N N . VAL A 1 92 ? 20.902 1.469 -5.241 1.00 85.62 92 VAL A N 1
ATOM 684 C CA . VAL A 1 92 ? 19.709 0.730 -4.783 1.00 85.62 92 VAL A CA 1
ATOM 685 C C . VAL A 1 92 ? 19.417 1.035 -3.309 1.00 85.62 92 VAL A C 1
ATOM 687 O O . VAL A 1 92 ? 18.261 1.221 -2.935 1.00 85.62 92 VAL A O 1
ATOM 690 N N . GLU A 1 93 ? 20.463 1.148 -2.490 1.00 84.94 93 GLU A N 1
ATOM 691 C CA . GLU A 1 93 ? 20.393 1.454 -1.057 1.00 84.94 93 GLU A CA 1
ATOM 692 C C . GLU A 1 93 ? 19.757 2.827 -0.810 1.00 84.94 93 GLU A C 1
ATOM 694 O O . GLU A 1 93 ? 18.817 2.946 -0.025 1.00 84.94 93 GLU A O 1
ATOM 699 N N . ASP A 1 94 ? 20.201 3.843 -1.549 1.00 87.19 94 ASP A N 1
ATOM 700 C CA . ASP A 1 94 ? 19.683 5.204 -1.408 1.00 87.19 94 ASP A CA 1
ATOM 701 C C . ASP A 1 94 ? 18.288 5.360 -2.027 1.00 87.19 94 ASP A C 1
ATOM 703 O O . ASP A 1 94 ? 17.495 6.199 -1.594 1.00 87.19 94 ASP A O 1
ATOM 707 N N . SER A 1 95 ? 17.938 4.523 -3.010 1.00 89.94 95 SER A N 1
ATOM 708 C CA . SER A 1 95 ? 16.618 4.559 -3.642 1.00 89.94 95 SER A CA 1
ATOM 709 C C . SER A 1 95 ? 15.475 4.260 -2.655 1.00 89.94 95 SER A C 1
ATOM 711 O O . SER A 1 95 ? 14.371 4.784 -2.821 1.00 89.94 95 SER A O 1
ATOM 713 N N . TYR A 1 96 ? 15.731 3.523 -1.563 1.00 89.62 96 TYR A N 1
ATOM 714 C CA . TYR A 1 96 ? 14.736 3.267 -0.510 1.00 89.62 96 TYR A CA 1
ATOM 715 C C . TYR A 1 96 ? 14.233 4.547 0.170 1.00 89.62 96 TYR A C 1
ATOM 717 O O . TYR A 1 96 ? 13.064 4.617 0.561 1.00 89.62 96 TYR A O 1
ATOM 725 N N . HIS A 1 97 ? 15.065 5.588 0.263 1.00 92.00 97 HIS A N 1
ATOM 726 C CA . HIS A 1 97 ? 14.651 6.881 0.811 1.00 92.00 97 HIS A CA 1
ATOM 727 C C . HIS A 1 97 ? 13.501 7.500 0.001 1.00 92.00 97 HIS A C 1
ATOM 729 O O . HIS A 1 97 ? 12.574 8.074 0.578 1.00 92.00 97 HIS A O 1
ATOM 735 N N . PHE A 1 98 ? 13.482 7.295 -1.319 1.00 93.44 98 PHE A N 1
ATOM 736 C CA . PHE A 1 98 ? 12.400 7.756 -2.192 1.00 93.44 98 PHE A CA 1
ATOM 737 C C . PHE A 1 98 ? 11.104 6.965 -1.980 1.00 93.44 98 PHE A C 1
ATOM 739 O O . PHE A 1 98 ? 10.021 7.552 -1.971 1.00 93.44 98 PHE A O 1
ATOM 746 N N . ALA A 1 99 ? 11.188 5.655 -1.731 1.00 92.56 99 ALA A N 1
ATOM 747 C CA . ALA A 1 99 ? 10.016 4.859 -1.361 1.00 92.56 99 ALA A CA 1
ATOM 748 C C . ALA A 1 99 ? 9.400 5.345 -0.035 1.00 92.56 99 ALA A C 1
ATOM 750 O O . ALA A 1 99 ? 8.182 5.533 0.060 1.00 92.56 99 ALA A O 1
ATOM 751 N N . PHE A 1 100 ? 10.228 5.643 0.974 1.00 93.81 100 PHE A N 1
ATOM 752 C CA . PHE A 1 100 ? 9.755 6.240 2.227 1.00 93.81 100 PHE A CA 1
ATOM 753 C C . PHE A 1 100 ? 9.202 7.660 2.039 1.00 93.81 100 PHE A C 1
ATOM 755 O O . PHE A 1 100 ? 8.234 8.027 2.712 1.00 93.81 100 PHE A O 1
ATOM 762 N N . ALA A 1 101 ? 9.743 8.437 1.096 1.00 94.44 101 ALA A N 1
ATOM 763 C CA . ALA A 1 101 ? 9.213 9.752 0.741 1.00 94.44 101 ALA A CA 1
ATOM 764 C C . ALA A 1 101 ? 7.790 9.650 0.166 1.00 94.44 101 ALA A C 1
ATOM 766 O O . ALA A 1 101 ? 6.905 10.396 0.587 1.00 94.44 101 ALA A O 1
ATOM 767 N N . VAL A 1 102 ? 7.534 8.682 -0.722 1.00 94.81 102 VAL A N 1
ATOM 768 C CA . VAL A 1 102 ? 6.186 8.401 -1.252 1.00 94.81 102 VAL A CA 1
ATOM 769 C C . VAL A 1 102 ? 5.230 7.967 -0.139 1.00 94.81 102 VAL A C 1
ATOM 771 O O . VAL A 1 102 ? 4.095 8.449 -0.091 1.00 94.81 102 VAL A O 1
ATOM 774 N N . ALA A 1 103 ? 5.672 7.123 0.798 1.00 93.38 103 ALA A N 1
ATOM 775 C CA . ALA A 1 103 ? 4.864 6.752 1.963 1.00 93.38 103 ALA A CA 1
ATOM 776 C C . ALA A 1 103 ? 4.527 7.974 2.842 1.00 93.38 103 ALA A C 1
ATOM 778 O O . ALA A 1 103 ? 3.384 8.143 3.274 1.00 93.38 103 ALA A O 1
ATOM 779 N N . CYS A 1 104 ? 5.497 8.868 3.058 1.00 95.12 104 CYS A N 1
ATOM 780 C CA . CYS A 1 104 ? 5.298 10.117 3.788 1.00 95.12 104 CYS A CA 1
ATOM 781 C C . CYS A 1 104 ? 4.293 11.041 3.079 1.00 95.12 104 CYS A C 1
ATOM 783 O O . CYS A 1 104 ? 3.331 11.496 3.701 1.00 95.12 104 CYS A O 1
ATOM 785 N N . ALA A 1 105 ? 4.463 11.262 1.773 1.00 95.75 105 ALA A N 1
ATOM 786 C CA . ALA A 1 105 ? 3.554 12.069 0.961 1.00 95.75 105 ALA A CA 1
ATOM 787 C C . ALA A 1 105 ? 2.127 11.498 0.959 1.00 95.75 105 ALA A C 1
ATOM 789 O O . ALA A 1 105 ? 1.161 12.244 1.110 1.00 95.75 105 ALA A O 1
ATOM 790 N N . SER A 1 106 ? 1.991 10.172 0.882 1.00 94.00 106 SER A N 1
ATOM 791 C CA . SER A 1 106 ? 0.698 9.479 0.948 1.00 94.00 106 SER A CA 1
ATOM 792 C C . SER A 1 106 ? 0.000 9.694 2.293 1.00 94.00 106 SER A C 1
ATOM 794 O O . SER A 1 106 ? -1.207 9.922 2.337 1.00 94.00 106 SER A O 1
ATOM 796 N N . LEU A 1 107 ? 0.752 9.689 3.399 1.00 93.31 107 LEU A N 1
ATOM 797 C CA . LEU A 1 107 ? 0.215 9.975 4.729 1.00 93.31 107 LEU A CA 1
ATOM 798 C C . LEU A 1 107 ? -0.226 11.441 4.866 1.00 93.31 107 LEU A C 1
ATOM 800 O O . LEU A 1 107 ? -1.292 11.706 5.418 1.00 93.31 107 LEU A O 1
ATOM 804 N N . ILE A 1 108 ? 0.541 12.389 4.321 1.00 95.12 108 ILE A N 1
ATOM 805 C CA . ILE A 1 108 ? 0.153 13.810 4.282 1.00 95.12 108 ILE A CA 1
ATOM 806 C C . ILE A 1 108 ? -1.134 13.988 3.471 1.00 95.12 108 ILE A C 1
ATOM 808 O O . ILE A 1 108 ? -2.066 14.641 3.938 1.00 95.12 108 ILE A O 1
ATOM 812 N N . LEU A 1 109 ? -1.219 13.363 2.295 1.00 95.38 109 LEU A N 1
ATOM 813 C CA . LEU A 1 109 ? -2.419 13.383 1.464 1.00 95.38 109 LEU A CA 1
ATOM 814 C C . LEU A 1 109 ? -3.619 12.766 2.194 1.00 95.38 109 LEU A C 1
ATOM 816 O O . LEU A 1 109 ? -4.703 13.343 2.180 1.00 95.38 109 LEU A O 1
ATOM 820 N N . SER A 1 110 ? -3.432 11.640 2.888 1.00 92.50 110 SER A N 1
ATOM 821 C CA . SER A 1 110 ? -4.487 11.015 3.693 1.00 92.50 110 SER A CA 1
ATOM 822 C C . SER A 1 110 ? -4.997 11.948 4.792 1.00 92.50 110 SER A C 1
ATOM 824 O O . SER A 1 110 ? -6.203 12.011 5.025 1.00 92.50 110 SER A O 1
ATOM 826 N N . ILE A 1 111 ? -4.104 12.680 5.461 1.00 92.00 111 ILE A N 1
ATOM 827 C CA . ILE A 1 111 ? -4.476 13.669 6.479 1.00 92.00 111 ILE A CA 1
ATOM 828 C C . ILE A 1 111 ? -5.228 14.842 5.836 1.00 92.00 111 ILE A C 1
ATOM 830 O O . ILE A 1 111 ? -6.238 15.295 6.375 1.00 92.00 111 ILE A O 1
ATOM 834 N N . ALA A 1 112 ? -4.783 15.310 4.669 1.00 95.06 112 ALA A N 1
ATOM 835 C CA . ALA A 1 112 ? -5.460 16.372 3.932 1.00 95.06 112 ALA A CA 1
ATOM 836 C C . ALA A 1 112 ? -6.883 15.960 3.522 1.00 95.06 112 ALA A C 1
ATOM 838 O O . ALA A 1 112 ? -7.823 16.716 3.755 1.00 95.06 112 ALA A O 1
ATOM 839 N N . ILE A 1 113 ? -7.062 14.744 2.991 1.00 93.69 113 ILE A N 1
ATOM 840 C CA . ILE A 1 113 ? -8.379 14.178 2.660 1.00 93.69 113 ILE A CA 1
ATOM 841 C C . ILE A 1 113 ? -9.235 14.071 3.920 1.00 93.69 113 ILE A C 1
ATOM 843 O O . ILE A 1 113 ? -10.384 14.504 3.910 1.00 93.69 113 ILE A O 1
ATOM 847 N N . TYR A 1 114 ? -8.681 13.550 5.017 1.00 89.62 114 TYR A N 1
ATOM 848 C CA . TYR A 1 114 ? -9.400 13.465 6.283 1.00 89.62 114 TYR A CA 1
ATOM 849 C C . TYR A 1 114 ? -9.975 14.836 6.659 1.00 89.62 114 TYR A C 1
ATOM 851 O O . TYR A 1 114 ? -11.194 14.981 6.746 1.00 89.62 114 TYR A O 1
ATOM 859 N N . TYR A 1 115 ? -9.146 15.876 6.765 1.00 90.19 115 TYR A N 1
ATOM 860 C CA . TYR A 1 115 ? -9.626 17.204 7.150 1.00 90.19 115 TYR A CA 1
ATOM 861 C C . TYR A 1 115 ? -10.552 17.856 6.118 1.00 90.19 115 TYR A C 1
ATOM 863 O O . TYR A 1 115 ? -11.563 18.445 6.511 1.00 90.19 115 TYR A O 1
ATOM 871 N N . ALA A 1 116 ? -10.271 17.717 4.821 1.00 93.69 116 ALA A N 1
ATOM 872 C CA . ALA A 1 116 ? -11.110 18.269 3.757 1.00 93.69 116 ALA A CA 1
ATOM 873 C C . ALA A 1 116 ? -12.535 17.692 3.786 1.00 93.69 116 ALA A C 1
ATOM 875 O O . ALA A 1 116 ? -13.507 18.415 3.576 1.00 93.69 116 ALA A O 1
ATOM 876 N N . PHE A 1 117 ? -12.670 16.406 4.116 1.00 92.12 117 PHE A N 1
ATOM 877 C CA . PHE A 1 117 ? -13.957 15.715 4.193 1.00 92.12 117 PHE A CA 1
ATOM 878 C C . PHE A 1 117 ? -14.540 15.660 5.610 1.00 92.12 117 PHE A C 1
ATOM 880 O O . PHE A 1 117 ? -15.554 14.994 5.827 1.00 92.12 117 PHE A O 1
ATOM 887 N N . SER A 1 118 ? -13.969 16.396 6.569 1.00 86.25 118 SER A N 1
ATOM 888 C CA . SER A 1 118 ? -14.418 16.407 7.972 1.00 86.25 118 SER A CA 1
ATOM 889 C C . SER A 1 118 ? -15.885 16.778 8.174 1.00 86.25 118 SER A C 1
ATOM 891 O O . SER A 1 118 ? -16.511 16.325 9.132 1.00 86.25 118 SER A O 1
ATOM 893 N N . PHE A 1 119 ? -16.481 17.522 7.241 1.00 85.50 119 PHE A N 1
ATOM 894 C CA . PHE A 1 119 ? -17.908 17.837 7.270 1.00 85.50 119 PHE A CA 1
ATOM 895 C C . PHE A 1 119 ? -18.808 16.591 7.160 1.00 85.50 119 PHE A C 1
ATOM 897 O O . PHE A 1 119 ? -19.899 16.587 7.724 1.00 85.50 119 PHE A O 1
ATOM 904 N N . THR A 1 120 ? -18.358 15.528 6.482 1.00 84.50 120 THR A N 1
ATOM 905 C CA . THR A 1 120 ? -19.162 14.315 6.238 1.00 84.50 120 THR A CA 1
ATOM 906 C C . THR A 1 120 ? -19.352 13.462 7.493 1.00 84.50 120 THR A C 1
ATOM 908 O O . THR A 1 120 ? -20.395 12.838 7.665 1.00 84.50 120 THR A O 1
ATOM 911 N N . TYR A 1 121 ? -18.381 13.478 8.409 1.00 82.00 121 TYR A N 1
ATOM 912 C CA . TYR A 1 121 ? -18.365 12.641 9.614 1.00 82.00 121 TYR A CA 1
ATOM 913 C C . TYR A 1 121 ? -18.328 13.454 10.919 1.00 82.00 121 TYR A C 1
ATOM 915 O O . TYR A 1 121 ? -18.138 12.906 12.003 1.00 82.00 121 TYR A O 1
ATOM 923 N N . LYS A 1 122 ? -18.579 14.769 10.853 1.00 79.12 122 LYS A N 1
ATOM 924 C CA . LYS A 1 122 ? -18.609 15.659 12.028 1.00 79.12 122 LYS A CA 1
ATOM 925 C C . LYS A 1 122 ? -19.600 15.206 13.111 1.00 79.12 122 LYS A C 1
ATOM 927 O O . LYS A 1 122 ? -19.347 15.418 14.293 1.00 79.12 122 LYS A O 1
ATOM 932 N N . HIS A 1 123 ? -20.701 14.560 12.721 1.00 75.25 123 HIS A N 1
ATOM 933 C CA . HIS A 1 123 ? -21.691 13.993 13.644 1.00 75.25 123 HIS A CA 1
ATOM 934 C C . HIS A 1 123 ? -21.105 12.867 14.517 1.00 75.25 123 HIS A C 1
ATOM 936 O O . HIS A 1 123 ? -21.433 12.780 15.697 1.00 75.25 123 HIS A O 1
ATOM 942 N N . VAL A 1 124 ? -20.158 12.085 13.986 1.00 73.12 124 VAL A N 1
ATOM 943 C CA . VAL A 1 124 ? -19.419 11.066 14.748 1.00 73.12 124 VAL A CA 1
ATOM 944 C C . VAL A 1 124 ? -18.457 11.714 15.739 1.00 73.12 124 VAL A C 1
ATOM 946 O O . VAL A 1 124 ? -18.413 11.312 16.899 1.00 73.12 124 VAL A O 1
ATOM 949 N N . LEU A 1 125 ? -17.741 12.764 15.328 1.00 70.25 125 LEU A N 1
ATOM 950 C CA . LEU A 1 125 ? -16.843 13.503 16.226 1.00 70.25 125 LEU A CA 1
ATOM 951 C C . LEU A 1 125 ? -17.615 14.179 17.372 1.00 70.25 125 LEU A C 1
ATOM 953 O O . LEU A 1 125 ? -17.172 14.167 18.515 1.00 70.25 125 LEU A O 1
ATOM 957 N N . ALA A 1 126 ? -18.806 14.718 17.094 1.00 64.38 126 ALA A N 1
ATOM 958 C CA . ALA A 1 126 ? -19.685 15.275 18.121 1.00 64.38 126 ALA A CA 1
ATOM 959 C C . ALA A 1 126 ? -20.248 14.195 19.067 1.00 64.38 126 ALA A C 1
ATOM 961 O O . ALA A 1 126 ? -20.425 14.458 20.258 1.00 64.38 126 ALA A O 1
ATOM 962 N N . SER A 1 127 ? -20.493 12.978 18.561 1.00 58.91 127 SER A N 1
ATOM 963 C CA . SER A 1 127 ? -20.884 11.827 19.385 1.00 58.91 127 SER A CA 1
ATOM 964 C C . SE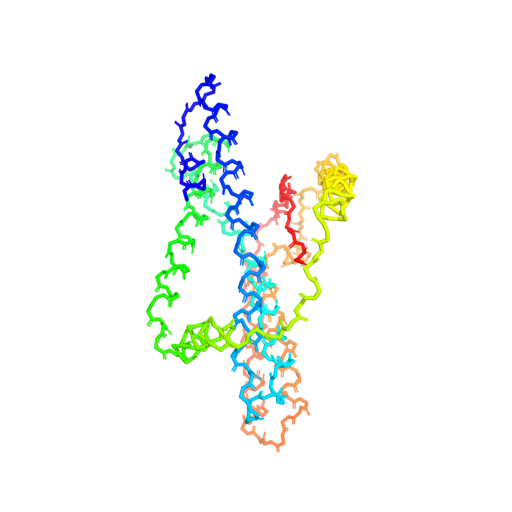R A 1 127 ? -19.765 11.367 20.328 1.00 58.91 127 SER A C 1
ATOM 966 O O . SER A 1 127 ? -20.069 10.925 21.430 1.00 58.91 127 SER A O 1
ATOM 968 N N . GLU A 1 128 ? -18.480 11.539 19.977 1.00 57.69 128 GLU A N 1
ATOM 969 C CA . GLU A 1 128 ? -17.373 11.290 20.915 1.00 57.69 128 GLU A CA 1
ATOM 970 C C . GLU A 1 128 ? -17.412 12.239 22.109 1.00 57.69 128 GLU A C 1
ATOM 972 O O . GLU A 1 128 ? -17.220 11.807 23.246 1.00 57.69 128 GLU A O 1
ATOM 977 N N . THR A 1 129 ? -17.677 13.523 21.859 1.00 54.31 129 THR A N 1
ATOM 978 C CA . THR A 1 129 ? -17.784 14.535 22.915 1.00 54.31 129 THR A CA 1
ATOM 979 C C . THR A 1 129 ? -19.015 14.287 23.780 1.00 54.31 129 THR A C 1
ATOM 981 O O . THR A 1 129 ? -18.899 14.270 25.000 1.00 54.31 129 THR A O 1
ATOM 984 N N . LYS A 1 130 ? -20.166 13.969 23.169 1.00 51.16 130 LYS A N 1
ATOM 985 C CA . LYS A 1 130 ? -21.373 13.585 23.917 1.00 51.16 130 LYS A CA 1
ATOM 986 C C . LYS A 1 130 ? -21.207 12.281 24.688 1.00 51.16 130 LYS A C 1
ATOM 988 O O . LYS A 1 130 ? -21.681 12.203 25.803 1.00 51.16 130 LYS A O 1
ATOM 993 N N . SER A 1 131 ? -20.512 11.276 24.155 1.00 50.94 131 SER A N 1
ATOM 994 C CA . SER A 1 131 ? -20.243 10.019 24.868 1.00 50.94 131 SER A CA 1
ATOM 995 C C . SER A 1 131 ? -19.210 10.198 25.991 1.00 50.94 131 SER A C 1
ATOM 997 O O . SER A 1 131 ? -19.214 9.438 26.959 1.00 50.94 131 SER A O 1
ATOM 999 N N . LYS A 1 132 ? -18.342 11.217 25.905 1.00 48.31 132 LYS A N 1
ATOM 1000 C CA . LYS A 1 132 ? -17.527 11.685 27.038 1.00 48.31 132 LYS A CA 1
ATOM 1001 C C . LYS A 1 132 ? -18.367 12.404 28.099 1.00 48.31 132 LYS A C 1
ATOM 1003 O O . LYS A 1 132 ? -18.132 12.144 29.272 1.00 48.31 132 LYS A O 1
ATOM 1008 N N . ASP A 1 133 ? -19.346 13.219 27.708 1.00 44.25 133 ASP A N 1
ATOM 1009 C CA . ASP A 1 133 ? -20.248 13.911 28.644 1.00 44.25 133 ASP A CA 1
ATOM 1010 C C . ASP A 1 133 ? -21.309 12.977 29.268 1.00 44.25 133 ASP A C 1
ATOM 1012 O O . ASP A 1 133 ? -21.577 13.077 30.462 1.00 44.25 133 ASP A O 1
ATOM 1016 N N . ASP A 1 134 ? -21.846 11.997 28.534 1.00 43.62 134 ASP A N 1
ATOM 1017 C CA . ASP A 1 134 ? -22.770 10.966 29.053 1.00 43.62 134 ASP A CA 1
ATOM 1018 C C . ASP A 1 134 ? -22.064 9.963 29.976 1.00 43.62 134 ASP A C 1
ATOM 1020 O O . ASP A 1 134 ? -22.687 9.357 30.848 1.00 43.62 134 ASP A O 1
ATOM 1024 N N . LYS A 1 135 ? -20.735 9.826 29.860 1.00 41.78 135 LYS A N 1
ATOM 1025 C CA . LYS A 1 135 ? -19.907 9.125 30.857 1.00 41.78 135 LYS A CA 1
ATOM 1026 C C . LYS A 1 135 ? -19.781 9.880 32.187 1.00 41.78 135 LYS A C 1
ATOM 1028 O O . LYS A 1 135 ? -19.139 9.362 33.097 1.00 41.78 135 LYS A O 1
ATOM 1033 N N . THR A 1 136 ? -20.419 11.043 32.334 1.00 37.47 136 THR A N 1
ATOM 1034 C CA . THR A 1 136 ? -20.612 11.715 33.632 1.00 37.47 136 THR A CA 1
ATOM 1035 C C . THR A 1 136 ? -21.832 11.173 34.389 1.00 37.47 136 THR A C 1
ATOM 1037 O O . THR A 1 136 ? -22.032 11.515 35.551 1.00 37.47 136 THR A O 1
ATOM 1040 N N . SER A 1 137 ? -22.622 10.268 33.794 1.00 38.81 137 SER A N 1
ATOM 1041 C CA . SER A 1 137 ? -23.504 9.379 34.554 1.00 38.81 137 SER A CA 1
ATOM 1042 C C . SER A 1 137 ? -22.802 8.034 34.708 1.00 38.81 137 SER A C 1
ATOM 1044 O O . SER A 1 137 ? -22.867 7.151 33.851 1.00 38.81 137 SER A O 1
ATOM 1046 N N . ALA A 1 138 ? -22.031 7.926 35.789 1.00 38.94 138 ALA A N 1
ATOM 1047 C CA . ALA A 1 138 ? -21.334 6.715 36.173 1.00 38.94 138 ALA A CA 1
ATOM 1048 C C . ALA A 1 138 ? -22.333 5.550 36.266 1.00 38.94 138 ALA A C 1
ATOM 1050 O O . ALA A 1 138 ? -23.063 5.407 37.243 1.00 38.94 138 ALA A O 1
ATOM 1051 N N . LYS A 1 139 ? -22.331 4.664 35.263 1.00 40.69 139 LYS A N 1
ATOM 1052 C CA . LYS A 1 139 ? -22.552 3.249 35.562 1.00 40.69 139 LYS A CA 1
ATOM 1053 C C . LYS A 1 139 ? -21.482 2.902 36.583 1.00 40.69 139 LYS A C 1
ATOM 1055 O O . LYS A 1 139 ? -20.306 3.041 36.251 1.00 40.69 139 LYS A O 1
ATOM 1060 N N . GLU A 1 140 ? -21.888 2.502 37.785 1.00 44.59 140 GLU A N 1
ATOM 1061 C CA . GLU A 1 140 ? -21.018 1.873 38.775 1.00 44.59 140 GLU A CA 1
ATOM 1062 C C . GLU A 1 140 ? -20.283 0.711 38.099 1.00 44.59 140 GLU A C 1
ATOM 1064 O O . GLU A 1 140 ? -20.750 -0.424 38.016 1.00 44.59 140 GLU A O 1
ATOM 1069 N N . THR A 1 141 ? -19.123 1.005 37.526 1.00 48.56 141 THR A N 1
ATOM 1070 C CA . THR A 1 141 ? -18.111 0.001 37.292 1.00 48.56 141 THR A CA 1
ATOM 1071 C C . THR A 1 141 ? -17.618 -0.341 38.679 1.00 48.56 141 THR A C 1
ATOM 1073 O O . THR A 1 141 ? -17.093 0.551 39.340 1.00 48.56 141 THR A O 1
ATOM 1076 N N . ASN A 1 142 ? -17.806 -1.588 39.122 1.00 58.38 142 ASN A N 1
ATOM 1077 C CA . ASN A 1 142 ? -17.043 -2.154 40.234 1.00 58.38 142 ASN A CA 1
ATOM 1078 C C . ASN A 1 142 ? -15.595 -1.672 40.085 1.00 58.38 142 ASN A C 1
ATOM 1080 O O . ASN A 1 142 ? -14.898 -2.114 39.165 1.00 58.38 142 ASN A O 1
ATOM 1084 N N . GLU A 1 143 ? -15.184 -0.701 40.902 1.00 61.28 143 GLU A N 1
ATOM 1085 C CA . GLU A 1 143 ? -13.823 -0.197 40.856 1.00 61.28 143 GLU A CA 1
ATOM 1086 C C . GLU A 1 143 ? -12.939 -1.358 41.286 1.00 61.28 143 GLU A C 1
ATOM 1088 O O . GLU A 1 143 ? -13.000 -1.823 42.424 1.00 61.28 143 GLU A O 1
ATOM 1093 N N . LEU A 1 144 ? -12.180 -1.890 40.328 1.00 63.34 144 LEU A N 1
ATOM 1094 C CA . LEU A 1 144 ? -11.246 -2.976 40.574 1.00 63.34 144 LEU A CA 1
ATOM 1095 C C . LEU A 1 144 ? -10.326 -2.566 41.714 1.00 63.34 144 LEU A C 1
ATOM 1097 O O . LEU A 1 144 ? -9.737 -1.480 41.690 1.00 63.34 144 LEU A O 1
ATOM 1101 N N . SER A 1 145 ? -10.154 -3.457 42.687 1.00 80.69 145 SER A N 1
ATOM 1102 C CA . SER A 1 145 ? -9.171 -3.251 43.738 1.00 80.69 145 SER A CA 1
ATOM 1103 C C . SER A 1 145 ? -7.808 -2.951 43.108 1.00 80.69 145 SER A C 1
ATOM 1105 O O . SER A 1 145 ? -7.448 -3.478 42.048 1.00 80.69 145 SER A O 1
ATOM 1107 N N . LYS A 1 146 ? -6.996 -2.116 43.766 1.00 80.88 146 LYS A N 1
ATOM 1108 C CA . LYS A 1 146 ? -5.618 -1.833 43.320 1.00 80.88 146 LYS A CA 1
ATOM 1109 C C . LYS A 1 146 ? -4.809 -3.124 43.122 1.00 80.88 146 LYS A C 1
ATOM 1111 O O . LYS A 1 146 ? -3.940 -3.164 42.252 1.00 80.88 146 LYS A O 1
ATOM 1116 N N . ALA A 1 147 ? -5.119 -4.175 43.888 1.00 82.44 147 ALA A N 1
ATOM 1117 C CA . ALA A 1 147 ? -4.523 -5.501 43.740 1.00 82.44 147 ALA A CA 1
ATOM 1118 C C . ALA A 1 147 ? -4.964 -6.194 42.439 1.00 82.44 147 ALA A C 1
ATOM 1120 O O . ALA A 1 147 ? -4.113 -6.583 41.644 1.00 82.44 147 ALA A O 1
ATOM 1121 N N . GLU A 1 148 ? -6.270 -6.247 42.163 1.00 83.81 148 GLU A N 1
ATOM 1122 C CA . GLU A 1 148 ? -6.820 -6.838 40.932 1.00 83.81 148 GLU A CA 1
ATOM 1123 C C . GLU A 1 148 ? -6.345 -6.087 39.681 1.00 83.81 148 GLU A C 1
ATOM 1125 O O . GLU A 1 148 ? -6.030 -6.688 38.654 1.00 83.81 148 GLU A O 1
ATOM 1130 N N . THR A 1 149 ? -6.239 -4.760 39.769 1.00 86.06 149 THR A N 1
ATOM 1131 C CA . THR A 1 149 ? -5.693 -3.923 38.694 1.00 86.06 149 THR A CA 1
ATOM 1132 C C . THR A 1 149 ? -4.228 -4.267 38.429 1.00 86.06 149 THR A C 1
ATOM 1134 O O . THR A 1 149 ? -3.836 -4.451 37.277 1.00 86.06 149 THR A O 1
ATOM 1137 N N . LYS A 1 150 ? -3.416 -4.413 39.484 1.00 87.88 150 LYS A N 1
ATOM 1138 C CA . LYS A 1 150 ? -2.006 -4.807 39.368 1.00 87.88 150 LYS A CA 1
ATOM 1139 C C . LYS A 1 150 ? -1.860 -6.202 38.755 1.00 87.88 150 LYS A C 1
ATOM 1141 O O . LYS A 1 150 ? -1.044 -6.370 37.854 1.00 87.88 150 LYS A O 1
ATOM 1146 N N . GLU A 1 151 ? -2.656 -7.176 39.187 1.00 90.44 151 GLU A N 1
ATOM 1147 C CA . GLU A 1 151 ? -2.648 -8.539 38.635 1.00 90.44 151 GLU A CA 1
ATOM 1148 C C . GLU A 1 151 ? -3.032 -8.567 37.154 1.00 90.44 151 GLU A C 1
ATOM 1150 O O . GLU A 1 151 ? -2.355 -9.213 36.351 1.00 90.44 151 GLU A O 1
ATOM 1155 N N . ARG A 1 152 ? -4.064 -7.811 36.762 1.00 88.50 152 ARG A N 1
ATOM 1156 C CA . ARG A 1 152 ? -4.474 -7.687 35.357 1.00 88.50 152 ARG A CA 1
ATOM 1157 C C . ARG A 1 152 ? -3.413 -7.008 34.503 1.00 88.50 152 ARG A C 1
ATOM 1159 O O . ARG A 1 152 ? -3.174 -7.467 33.393 1.00 88.50 152 ARG A O 1
ATOM 1166 N N . ILE A 1 153 ? -2.754 -5.960 35.006 1.00 90.12 153 ILE A N 1
ATOM 1167 C CA . ILE A 1 153 ? -1.637 -5.306 34.304 1.00 90.12 153 ILE A CA 1
ATOM 1168 C C . ILE A 1 153 ? -0.473 -6.284 34.131 1.00 90.12 153 ILE A C 1
ATOM 1170 O O . ILE A 1 153 ? 0.077 -6.375 33.039 1.00 90.12 153 ILE A O 1
ATOM 1174 N N . ILE A 1 154 ? -0.121 -7.050 35.168 1.00 92.56 154 ILE A N 1
ATOM 1175 C CA . ILE A 1 154 ? 0.937 -8.065 35.075 1.00 92.56 154 ILE A CA 1
ATOM 1176 C C . ILE A 1 154 ? 0.565 -9.131 34.038 1.00 92.56 154 ILE A C 1
ATOM 1178 O O . ILE A 1 154 ? 1.373 -9.412 33.155 1.00 92.56 154 ILE A O 1
ATOM 1182 N N . CYS A 1 155 ? -0.657 -9.673 34.084 1.00 92.69 155 CYS A N 1
ATOM 1183 C CA . CYS A 1 155 ? -1.142 -10.621 33.077 1.00 92.69 155 CYS A CA 1
ATOM 1184 C C . CYS A 1 155 ? -1.096 -10.026 31.668 1.00 92.69 155 CYS A C 1
ATOM 1186 O O . CYS A 1 155 ? -0.623 -10.679 30.744 1.00 92.69 155 CYS A O 1
ATOM 1188 N N . LEU A 1 156 ? -1.536 -8.778 31.502 1.00 91.88 156 LEU A N 1
ATOM 1189 C CA . LEU A 1 156 ? -1.513 -8.080 30.222 1.00 91.88 156 LEU A CA 1
ATOM 1190 C C . LEU A 1 156 ? -0.079 -7.922 29.700 1.00 91.88 156 LEU A C 1
ATOM 1192 O O . LEU A 1 156 ? 0.175 -8.219 28.537 1.00 91.88 156 LEU A O 1
ATOM 1196 N N . CYS A 1 157 ? 0.867 -7.520 30.551 1.00 93.00 157 CYS A N 1
ATOM 1197 C CA . CYS A 1 157 ? 2.284 -7.424 30.198 1.00 93.00 157 CYS A CA 1
ATOM 1198 C C . CYS A 1 157 ? 2.880 -8.787 29.815 1.00 93.00 157 CYS A C 1
ATOM 1200 O O . CYS A 1 157 ? 3.637 -8.862 28.850 1.00 93.00 157 CYS A O 1
ATOM 1202 N N . LEU A 1 158 ? 2.526 -9.864 30.525 1.00 93.69 158 LEU A N 1
ATOM 1203 C CA . LEU A 1 158 ? 2.969 -11.223 30.195 1.00 93.69 158 LEU A CA 1
ATOM 1204 C C . LEU A 1 158 ? 2.398 -11.694 28.853 1.00 93.69 158 LEU A C 1
ATOM 1206 O O . LEU A 1 158 ? 3.139 -12.209 28.018 1.00 93.69 158 LEU A O 1
ATOM 1210 N N . VAL A 1 159 ? 1.103 -11.466 28.615 1.00 93.69 159 VAL A N 1
ATOM 1211 C CA . VAL A 1 159 ? 0.462 -11.765 27.329 1.00 93.69 159 VAL A CA 1
ATOM 1212 C C . VAL A 1 159 ? 1.127 -10.958 26.218 1.00 93.69 159 VAL A C 1
ATOM 1214 O O . VAL A 1 159 ? 1.491 -11.534 25.198 1.00 93.69 159 VAL A O 1
ATOM 1217 N N . PHE A 1 160 ? 1.372 -9.659 26.417 1.00 91.19 160 PHE A N 1
ATOM 1218 C CA . PHE A 1 160 ? 2.090 -8.839 25.441 1.00 91.19 160 PHE A CA 1
ATOM 1219 C C . PHE A 1 160 ? 3.497 -9.356 25.165 1.00 91.19 160 PHE A C 1
ATOM 1221 O O . PHE A 1 160 ? 3.882 -9.407 24.002 1.00 91.19 160 PHE A O 1
ATOM 1228 N N . ALA A 1 161 ? 4.248 -9.775 26.186 1.00 90.69 161 ALA A N 1
ATOM 1229 C CA . ALA A 1 161 ? 5.580 -10.334 25.990 1.00 90.69 161 ALA A CA 1
ATOM 1230 C C . ALA A 1 161 ? 5.531 -11.567 25.074 1.00 90.69 161 ALA A C 1
ATOM 1232 O O . ALA A 1 161 ? 6.239 -11.613 24.069 1.00 90.69 161 ALA A O 1
ATOM 1233 N N . VAL A 1 162 ? 4.636 -12.521 25.355 1.00 93.81 162 VAL A N 1
ATOM 1234 C CA . VAL A 1 162 ? 4.448 -13.717 24.513 1.00 93.81 162 VAL A CA 1
ATOM 1235 C C . VAL A 1 162 ? 4.015 -13.335 23.095 1.00 93.81 162 VAL A C 1
ATOM 1237 O O . VAL A 1 162 ? 4.571 -13.841 22.123 1.00 93.81 162 VAL A O 1
ATOM 1240 N N . VAL A 1 163 ? 3.063 -12.411 22.964 1.00 91.19 163 VAL A N 1
ATOM 1241 C CA . VAL A 1 163 ? 2.532 -11.943 21.676 1.00 91.19 163 VAL A CA 1
ATOM 1242 C C . VAL A 1 163 ? 3.610 -11.242 20.846 1.00 91.19 163 VAL A C 1
ATOM 1244 O O . VAL A 1 163 ? 3.674 -11.468 19.641 1.00 91.19 163 VAL A O 1
ATOM 1247 N N . ILE A 1 164 ? 4.491 -10.445 21.460 1.00 88.88 164 ILE A N 1
ATOM 1248 C CA . ILE A 1 164 ? 5.611 -9.789 20.770 1.00 88.88 164 ILE A CA 1
ATOM 1249 C C . ILE A 1 164 ? 6.552 -10.834 20.174 1.00 88.88 164 ILE A C 1
ATOM 1251 O O . ILE A 1 164 ? 6.862 -10.746 18.989 1.00 88.88 164 ILE A O 1
ATOM 1255 N N . PHE A 1 165 ? 6.978 -11.834 20.951 1.00 88.25 165 PHE A N 1
ATOM 1256 C CA . PHE A 1 165 ? 7.870 -12.881 20.439 1.00 88.25 165 PHE A CA 1
ATOM 1257 C C . PHE A 1 165 ? 7.192 -13.752 19.382 1.00 88.25 165 PHE A C 1
ATOM 1259 O O . PHE A 1 165 ? 7.803 -14.050 18.355 1.00 88.25 165 PHE A O 1
ATOM 1266 N N . PHE A 1 166 ? 5.921 -14.106 19.594 1.00 89.12 166 PHE A N 1
ATOM 1267 C CA . PHE A 1 166 ? 5.126 -14.834 18.610 1.00 89.12 166 PHE A CA 1
ATOM 1268 C C . PHE A 1 166 ? 5.073 -14.078 17.281 1.00 89.12 166 PHE A C 1
ATOM 1270 O O . PHE A 1 166 ? 5.442 -14.629 16.246 1.00 89.12 166 PHE A O 1
ATOM 1277 N N . TRP A 1 167 ? 4.666 -12.806 17.300 1.00 84.19 167 TRP A N 1
ATOM 1278 C CA . TRP A 1 167 ? 4.574 -12.014 16.080 1.00 84.19 167 TRP A CA 1
ATOM 1279 C C . TRP A 1 167 ? 5.946 -11.723 15.486 1.00 84.19 167 TRP A C 1
ATOM 1281 O O . TRP A 1 167 ? 6.063 -11.730 14.270 1.00 84.19 167 TRP A O 1
ATOM 1291 N N . MET A 1 168 ? 6.991 -11.507 16.283 1.00 84.94 168 MET A N 1
ATOM 1292 C CA . MET A 1 168 ? 8.352 -11.329 15.769 1.00 84.94 168 MET A CA 1
ATOM 1293 C C . MET A 1 168 ? 8.789 -12.544 14.940 1.00 84.94 168 MET A C 1
ATOM 1295 O O . MET A 1 168 ? 9.196 -12.382 13.791 1.00 84.94 168 MET A O 1
ATOM 1299 N N . ALA A 1 169 ? 8.625 -13.756 15.481 1.00 84.69 169 ALA A N 1
ATOM 1300 C CA . ALA A 1 169 ? 8.938 -14.992 14.767 1.00 84.69 169 ALA A CA 1
ATOM 1301 C C . ALA A 1 169 ? 8.021 -15.200 13.549 1.00 84.69 169 ALA A C 1
ATOM 1303 O O . ALA A 1 169 ? 8.492 -15.527 12.460 1.00 84.69 169 ALA A O 1
ATOM 1304 N N . PHE A 1 170 ? 6.716 -14.952 13.704 1.00 83.31 170 PHE A N 1
ATOM 1305 C CA . PHE A 1 170 ? 5.744 -15.065 12.617 1.00 83.31 170 PHE A CA 1
ATOM 1306 C C . PHE A 1 170 ? 6.085 -14.142 11.438 1.00 83.31 170 PHE A C 1
ATOM 1308 O O . PHE A 1 170 ? 6.067 -14.584 10.293 1.00 83.31 170 PHE A O 1
ATOM 1315 N N . HIS A 1 171 ? 6.460 -12.887 11.703 1.00 74.50 171 HIS A N 1
ATOM 1316 C CA . HIS A 1 171 ? 6.849 -11.934 10.660 1.00 74.50 171 HIS A CA 1
ATOM 1317 C C . HIS A 1 171 ? 8.185 -12.289 10.002 1.00 74.50 171 HIS A C 1
ATOM 1319 O O . HIS A 1 171 ? 8.382 -11.998 8.824 1.00 74.50 171 HIS A O 1
ATOM 1325 N N . GLN A 1 172 ? 9.097 -12.944 10.722 1.00 76.00 172 GLN A N 1
ATOM 1326 C CA . GLN A 1 172 ? 10.373 -13.369 10.152 1.00 76.00 172 GLN A CA 1
ATOM 1327 C C . GLN A 1 172 ? 10.218 -14.548 9.178 1.00 76.00 172 GLN A C 1
ATOM 1329 O O . GLN A 1 172 ? 10.942 -14.597 8.184 1.00 76.00 172 GLN A O 1
ATOM 1334 N N . ASN A 1 173 ? 9.232 -15.433 9.390 1.00 78.38 173 ASN A N 1
ATOM 1335 C CA . ASN A 1 173 ? 8.926 -16.536 8.465 1.00 78.38 173 ASN A CA 1
ATOM 1336 C C . ASN A 1 173 ? 8.597 -16.047 7.045 1.00 78.38 173 ASN A C 1
ATOM 1338 O O . ASN A 1 173 ? 8.964 -16.696 6.067 1.00 78.38 173 ASN A O 1
ATOM 1342 N N . GLY A 1 174 ? 7.933 -14.893 6.917 1.00 70.12 174 GLY A N 1
ATOM 1343 C CA . GLY A 1 174 ? 7.609 -14.305 5.614 1.00 70.12 174 GLY A CA 1
ATOM 1344 C C . GLY A 1 174 ? 8.854 -13.965 4.792 1.00 70.12 174 GLY A C 1
ATOM 1345 O O . GLY A 1 174 ? 8.907 -14.243 3.594 1.00 70.12 174 GLY A O 1
ATOM 1346 N N . ASN A 1 175 ? 9.905 -13.462 5.450 1.00 73.31 175 ASN A N 1
ATOM 1347 C CA . ASN A 1 175 ? 11.171 -13.143 4.792 1.00 73.31 175 ASN A CA 1
ATOM 1348 C C . ASN A 1 175 ? 11.853 -14.397 4.216 1.00 73.31 175 ASN A C 1
ATOM 1350 O O . ASN A 1 175 ? 12.483 -14.330 3.166 1.00 73.31 175 ASN A O 1
ATOM 1354 N N . THR A 1 176 ? 11.690 -15.565 4.847 1.00 79.31 176 THR A N 1
ATOM 1355 C CA . THR A 1 176 ? 12.237 -16.828 4.329 1.00 79.31 176 THR A CA 1
ATOM 1356 C C . THR A 1 176 ? 11.657 -17.186 2.961 1.00 79.31 176 THR A C 1
ATOM 1358 O O . THR A 1 176 ? 12.409 -17.618 2.093 1.00 79.31 176 THR A O 1
ATOM 1361 N N . LEU A 1 177 ? 10.356 -16.968 2.732 1.00 79.44 177 LEU A N 1
ATOM 1362 C CA . LEU A 1 177 ? 9.730 -17.215 1.426 1.00 79.44 177 LEU A CA 1
ATOM 1363 C C . LEU A 1 177 ? 10.234 -16.240 0.361 1.00 79.44 177 LEU A C 1
ATOM 1365 O O . LEU A 1 177 ? 10.507 -16.649 -0.764 1.00 79.44 177 LEU A O 1
ATOM 1369 N N . THR A 1 178 ? 10.409 -14.969 0.720 1.00 78.19 178 THR A N 1
ATOM 1370 C CA . THR A 1 178 ? 10.979 -13.961 -0.180 1.00 78.19 178 THR A CA 1
ATOM 1371 C C . THR A 1 178 ? 12.419 -14.295 -0.565 1.00 78.19 178 THR A C 1
ATOM 1373 O O . THR A 1 178 ? 12.775 -14.243 -1.742 1.00 78.19 178 THR A O 1
ATOM 1376 N N . LEU A 1 179 ? 13.248 -14.676 0.409 1.00 80.75 179 LEU A N 1
ATOM 1377 C CA . LEU A 1 179 ? 14.624 -15.108 0.165 1.00 80.75 179 LEU A CA 1
ATOM 1378 C C . LEU A 1 179 ? 14.659 -16.394 -0.667 1.00 80.75 179 LEU A C 1
ATOM 1380 O O . LEU A 1 179 ? 15.444 -16.487 -1.604 1.00 80.75 179 LEU A O 1
ATOM 1384 N N . PHE A 1 180 ? 13.763 -17.346 -0.393 1.00 84.56 180 PHE A N 1
ATOM 1385 C CA . PHE A 1 180 ? 13.626 -18.554 -1.200 1.00 84.56 180 PHE A CA 1
ATOM 1386 C C . PHE A 1 180 ? 13.262 -18.226 -2.652 1.00 84.56 180 PHE A C 1
ATOM 1388 O O . PHE A 1 180 ? 13.900 -18.735 -3.567 1.00 84.56 180 PHE A O 1
ATOM 1395 N N . ALA A 1 181 ? 12.291 -17.337 -2.879 1.00 83.62 181 ALA A N 1
ATOM 1396 C CA . ALA A 1 181 ? 11.938 -16.884 -4.220 1.00 83.62 181 ALA A CA 1
ATOM 1397 C C . ALA A 1 181 ? 13.140 -16.225 -4.916 1.00 83.62 181 ALA A C 1
ATOM 1399 O O . ALA A 1 181 ? 13.472 -16.552 -6.054 1.00 83.62 181 ALA A O 1
ATOM 1400 N N . ARG A 1 182 ? 13.866 -15.354 -4.213 1.00 82.44 182 ARG A N 1
ATOM 1401 C CA . ARG A 1 182 ? 15.066 -14.705 -4.748 1.00 82.44 182 ARG A CA 1
ATOM 1402 C C . ARG A 1 182 ? 16.174 -15.705 -5.107 1.00 82.44 182 ARG A C 1
ATOM 1404 O O . ARG A 1 182 ? 16.869 -15.488 -6.096 1.00 82.44 182 ARG A O 1
ATOM 1411 N N . ASP A 1 183 ? 16.379 -16.749 -4.317 1.00 86.25 183 ASP A N 1
ATOM 1412 C CA . ASP A 1 183 ? 17.557 -17.612 -4.465 1.00 86.25 183 ASP A CA 1
ATOM 1413 C C . ASP A 1 183 ? 17.266 -18.881 -5.284 1.00 86.25 183 ASP A C 1
ATOM 1415 O O . ASP A 1 183 ? 18.174 -19.416 -5.917 1.00 86.25 183 ASP A O 1
ATOM 1419 N N . TYR A 1 184 ? 16.007 -19.333 -5.328 1.00 87.88 184 TYR A N 1
ATOM 1420 C CA . TYR A 1 184 ? 15.613 -20.625 -5.904 1.00 87.88 184 TYR A CA 1
ATOM 1421 C C . TYR A 1 184 ? 14.482 -20.557 -6.942 1.00 87.88 184 TYR A C 1
ATOM 1423 O O . TYR A 1 184 ? 14.022 -21.607 -7.392 1.00 87.88 184 TYR A O 1
ATOM 1431 N N . THR A 1 185 ? 14.019 -19.371 -7.354 1.00 86.50 185 THR A N 1
ATOM 1432 C CA . THR A 1 185 ? 13.009 -19.245 -8.425 1.00 86.50 185 THR A CA 1
ATOM 1433 C C . THR A 1 185 ? 13.512 -18.430 -9.613 1.00 86.50 185 THR A C 1
ATOM 1435 O O . THR A 1 185 ? 14.460 -17.650 -9.501 1.00 86.50 185 THR A O 1
ATOM 1438 N N . GLN A 1 186 ? 12.893 -18.639 -10.779 1.00 83.56 186 GLN A N 1
ATOM 1439 C CA . GLN A 1 186 ? 13.184 -17.847 -11.971 1.00 83.56 186 GLN A CA 1
ATOM 1440 C C . GLN A 1 186 ? 12.676 -16.416 -11.770 1.00 83.56 186 GLN A C 1
ATOM 1442 O O . GLN A 1 186 ? 11.490 -16.197 -11.540 1.00 83.56 186 GLN A O 1
ATOM 1447 N N . LYS A 1 187 ? 13.589 -15.446 -11.869 1.00 84.06 187 LYS A N 1
ATOM 1448 C CA . LYS A 1 187 ? 13.300 -14.007 -11.740 1.00 84.06 187 LYS A CA 1
ATOM 1449 C C . LYS A 1 187 ? 12.893 -13.354 -13.050 1.00 84.06 187 LYS A C 1
ATOM 1451 O O . LYS A 1 187 ? 12.792 -12.140 -13.117 1.00 84.06 187 LYS A O 1
ATOM 1456 N N . THR A 1 188 ? 12.700 -14.140 -14.095 1.00 86.50 188 THR A N 1
ATOM 1457 C CA . THR A 1 188 ? 12.275 -13.652 -15.396 1.00 86.50 188 THR A CA 1
ATOM 1458 C C . THR A 1 188 ? 11.061 -14.442 -15.841 1.00 86.50 188 THR A C 1
ATOM 1460 O O . THR A 1 188 ? 10.967 -15.651 -15.621 1.00 86.50 188 THR A O 1
ATOM 1463 N N . SER A 1 189 ? 10.108 -13.746 -16.446 1.00 87.81 189 SER A N 1
ATOM 1464 C CA . SER A 1 189 ? 8.924 -14.354 -17.040 1.00 87.81 189 SER A CA 1
ATOM 1465 C C . SER A 1 189 ? 8.761 -13.838 -18.461 1.00 87.81 189 SER A C 1
ATOM 1467 O O . SER A 1 189 ? 8.901 -12.637 -18.707 1.00 87.81 189 SER A O 1
ATOM 1469 N N . GLU A 1 190 ? 8.433 -14.732 -19.391 1.00 87.50 190 GLU A N 1
ATOM 1470 C CA . GLU A 1 190 ? 8.188 -14.407 -20.797 1.00 87.50 190 GLU A CA 1
ATOM 1471 C C . GLU A 1 190 ? 6.753 -14.755 -21.213 1.00 87.50 190 GLU A C 1
ATOM 1473 O O . GLU A 1 190 ? 6.126 -15.700 -20.721 1.00 87.50 190 GLU A O 1
ATOM 1478 N N . GLY A 1 191 ? 6.229 -13.989 -22.170 1.00 86.06 191 GLY A N 1
ATOM 1479 C CA . GLY A 1 191 ? 4.923 -14.231 -22.768 1.00 86.06 191 GLY A CA 1
ATOM 1480 C C . GLY A 1 191 ? 3.748 -13.898 -21.845 1.00 86.06 191 GLY A C 1
ATOM 1481 O O . GLY A 1 191 ? 3.742 -12.907 -21.120 1.00 86.06 191 GLY A O 1
ATOM 1482 N N . LEU A 1 192 ? 2.682 -14.701 -21.920 1.00 86.56 192 LEU A N 1
ATOM 1483 C CA . LEU A 1 192 ? 1.411 -14.381 -21.255 1.00 86.56 192 LEU A CA 1
ATOM 1484 C C . LEU A 1 192 ? 1.531 -14.381 -19.722 1.00 86.56 192 LEU A C 1
ATOM 1486 O O . LEU A 1 192 ? 0.803 -13.656 -19.050 1.00 86.56 192 LEU A O 1
ATOM 1490 N N . GLN A 1 193 ? 2.448 -15.173 -19.168 1.00 86.88 193 GLN A N 1
ATOM 1491 C CA . GLN A 1 193 ? 2.638 -15.302 -17.721 1.00 86.88 193 GLN A CA 1
ATOM 1492 C C . GLN A 1 193 ? 3.140 -13.993 -17.096 1.00 86.88 193 GLN A C 1
ATOM 1494 O O . GLN A 1 193 ? 2.685 -13.618 -16.015 1.00 86.88 193 GLN A O 1
ATOM 1499 N N . SER A 1 194 ? 3.974 -13.240 -17.820 1.00 87.25 194 SER A N 1
ATOM 1500 C CA . SER A 1 194 ? 4.506 -11.943 -17.391 1.00 87.25 194 SER A CA 1
ATOM 1501 C C . SER A 1 194 ? 3.404 -10.924 -17.109 1.00 87.25 194 SER A C 1
ATOM 1503 O O . SER A 1 194 ? 3.549 -10.055 -16.251 1.00 87.25 194 SER A O 1
ATOM 1505 N N . MET A 1 195 ? 2.264 -11.051 -17.796 1.00 89.00 195 MET A N 1
ATOM 1506 C CA . MET A 1 195 ? 1.128 -10.148 -17.634 1.00 89.00 195 MET A CA 1
ATOM 1507 C C . MET A 1 195 ? 0.541 -10.188 -16.219 1.00 89.00 195 MET A C 1
ATOM 1509 O O . MET A 1 195 ? -0.030 -9.187 -15.791 1.00 89.00 195 MET A O 1
ATOM 1513 N N . ALA A 1 196 ? 0.686 -11.302 -15.491 1.00 87.44 196 ALA A N 1
ATOM 1514 C CA . ALA A 1 196 ? 0.166 -11.452 -14.133 1.00 87.44 196 ALA A CA 1
ATOM 1515 C C . ALA A 1 196 ? 0.938 -10.628 -13.086 1.00 87.44 196 ALA A C 1
ATOM 1517 O O . ALA A 1 196 ? 0.399 -10.353 -12.016 1.00 87.44 196 ALA A O 1
ATOM 1518 N N . PHE A 1 197 ? 2.170 -10.209 -13.392 1.00 84.12 197 PHE A N 1
ATOM 1519 C CA . PHE A 1 197 ? 3.029 -9.459 -12.470 1.00 84.12 197 PHE A CA 1
ATOM 1520 C C . PHE A 1 197 ? 2.833 -7.935 -12.546 1.00 84.12 197 PHE A C 1
ATOM 1522 O O . PHE A 1 197 ? 3.443 -7.195 -11.778 1.00 84.12 197 PHE A O 1
ATOM 1529 N N . ASP A 1 198 ? 1.960 -7.442 -13.432 1.00 86.12 198 ASP A N 1
ATOM 1530 C CA . ASP A 1 198 ? 1.624 -6.020 -13.538 1.00 86.12 198 ASP A CA 1
ATOM 1531 C C . ASP A 1 198 ? 0.254 -5.735 -12.905 1.00 86.12 198 ASP A C 1
ATOM 1533 O O . ASP A 1 198 ? -0.790 -6.194 -13.375 1.00 86.12 198 ASP A O 1
ATOM 1537 N N . VAL A 1 199 ? 0.241 -4.903 -11.861 1.00 88.06 199 VAL A N 1
ATOM 1538 C CA . VAL A 1 199 ? -0.985 -4.504 -11.152 1.00 88.06 199 VAL A CA 1
ATOM 1539 C C . VAL A 1 199 ? -2.026 -3.865 -12.081 1.00 88.06 199 VAL A C 1
ATOM 1541 O O . VAL A 1 199 ? -3.224 -4.053 -11.880 1.00 88.06 199 VAL A O 1
ATOM 1544 N N . THR A 1 200 ? -1.615 -3.151 -13.132 1.00 90.06 200 THR A N 1
ATOM 1545 C CA . THR A 1 200 ? -2.558 -2.549 -14.093 1.00 90.06 200 THR A CA 1
ATOM 1546 C C . THR A 1 200 ? -3.281 -3.601 -14.931 1.00 90.06 200 THR A C 1
ATOM 1548 O O . THR A 1 200 ? -4.468 -3.443 -15.225 1.00 90.06 200 THR A O 1
ATOM 1551 N N . ASN A 1 201 ? -2.614 -4.717 -15.236 1.00 92.50 201 ASN A N 1
ATOM 1552 C CA . ASN A 1 201 ? -3.241 -5.854 -15.900 1.00 92.50 201 ASN A CA 1
ATOM 1553 C C . ASN A 1 201 ? -4.219 -6.562 -14.953 1.00 92.50 201 ASN A C 1
ATOM 1555 O O . ASN A 1 201 ? -5.325 -6.901 -15.368 1.00 92.50 201 ASN A O 1
ATOM 1559 N N . LEU A 1 202 ? -3.867 -6.717 -13.670 1.00 91.38 202 LEU A N 1
ATOM 1560 C CA . LEU A 1 202 ? -4.776 -7.278 -12.660 1.00 91.38 202 LEU A CA 1
ATOM 1561 C C . LEU A 1 202 ? -6.053 -6.438 -12.515 1.00 91.38 202 LEU A C 1
ATOM 1563 O O . LEU A 1 202 ? -7.154 -6.984 -12.453 1.00 91.38 202 LEU A O 1
ATOM 1567 N N . VAL A 1 203 ? -5.932 -5.109 -12.542 1.00 92.44 203 VAL A N 1
ATOM 1568 C CA . VAL A 1 203 ? -7.081 -4.189 -12.543 1.00 92.44 203 VAL A CA 1
ATOM 1569 C C . VAL A 1 203 ? -7.941 -4.365 -13.796 1.00 92.44 203 VAL A C 1
ATOM 1571 O O . VAL A 1 203 ? -9.167 -4.417 -13.696 1.00 92.44 203 VAL A O 1
ATOM 1574 N N . ALA A 1 204 ? -7.330 -4.508 -14.974 1.00 94.06 204 ALA A N 1
ATOM 1575 C CA . ALA A 1 204 ? -8.073 -4.796 -16.198 1.00 94.06 204 ALA A CA 1
ATOM 1576 C C . ALA A 1 204 ? -8.820 -6.140 -16.106 1.00 94.06 204 ALA A C 1
ATOM 1578 O O . ALA A 1 204 ? -9.994 -6.209 -16.470 1.00 94.06 204 ALA A O 1
ATOM 1579 N N . CYS A 1 205 ? -8.208 -7.178 -15.527 1.00 93.31 205 CYS A N 1
ATOM 1580 C CA . CYS A 1 205 ? -8.877 -8.452 -15.246 1.00 93.31 205 CYS A CA 1
ATOM 1581 C C . CYS A 1 205 ? -10.079 -8.280 -14.304 1.00 93.31 205 CYS A C 1
ATOM 1583 O O . CYS A 1 205 ? -11.141 -8.849 -14.559 1.00 93.31 205 CYS A O 1
ATOM 1585 N N . ILE A 1 206 ? -9.960 -7.455 -13.258 1.00 92.38 206 ILE A N 1
ATOM 1586 C CA . ILE A 1 206 ? -11.080 -7.119 -12.365 1.00 92.38 206 ILE A CA 1
ATOM 1587 C C . ILE A 1 206 ? -12.224 -6.475 -13.161 1.00 92.38 206 ILE A C 1
ATOM 1589 O O . ILE A 1 206 ? -13.377 -6.878 -13.002 1.00 92.38 206 ILE A O 1
ATOM 1593 N N . PHE A 1 207 ? -11.934 -5.535 -14.067 1.00 95.00 207 PHE A N 1
ATOM 1594 C CA . PHE A 1 207 ? -12.960 -4.934 -14.927 1.00 95.00 207 PHE A CA 1
ATOM 1595 C C . PHE A 1 207 ? -13.621 -5.941 -15.870 1.00 95.00 207 PHE A C 1
ATOM 1597 O O . PHE A 1 207 ? -14.835 -5.869 -16.058 1.00 95.00 207 PHE A O 1
ATOM 1604 N N . VAL A 1 208 ? -12.874 -6.904 -16.416 1.00 95.88 208 VAL A N 1
ATOM 1605 C CA . VAL A 1 208 ? -13.459 -7.998 -17.208 1.00 95.88 208 VAL A CA 1
ATOM 1606 C C . VAL A 1 208 ? -14.417 -8.825 -16.350 1.00 95.88 208 VAL A C 1
ATOM 1608 O O . VAL A 1 208 ? -15.553 -9.058 -16.761 1.00 95.88 208 VAL A O 1
ATOM 1611 N N . VAL A 1 209 ? -14.003 -9.228 -15.145 1.00 95.00 209 VAL A N 1
ATOM 1612 C CA . VAL A 1 209 ? -14.824 -10.042 -14.233 1.00 95.00 209 VAL A CA 1
ATOM 1613 C C . VAL A 1 209 ? -16.099 -9.301 -13.818 1.00 95.00 209 VAL A C 1
ATOM 1615 O O . VAL A 1 209 ? -17.200 -9.834 -13.968 1.00 95.00 209 VAL A O 1
ATOM 1618 N N . TYR A 1 210 ? -15.988 -8.050 -13.363 1.00 92.12 210 TYR A N 1
ATOM 1619 C CA . TYR A 1 210 ? -17.158 -7.236 -13.011 1.00 92.12 210 TYR A CA 1
ATOM 1620 C C . TYR A 1 210 ? -18.033 -6.915 -14.221 1.00 92.12 210 TYR A C 1
ATOM 1622 O O . TYR A 1 210 ? -19.259 -6.906 -14.105 1.00 92.12 210 TYR A O 1
ATOM 1630 N N . GLY A 1 211 ? -17.429 -6.703 -15.390 1.00 93.81 211 GLY A N 1
ATOM 1631 C CA . GLY A 1 211 ? -18.144 -6.567 -16.652 1.00 93.81 211 GLY A CA 1
ATOM 1632 C C . GLY A 1 211 ? -18.979 -7.810 -16.961 1.00 93.81 211 GLY A C 1
ATOM 1633 O O . GLY A 1 211 ? -20.154 -7.681 -17.295 1.00 93.81 211 GLY A O 1
ATOM 1634 N N . CYS A 1 212 ? -18.426 -9.012 -16.768 1.00 94.94 212 CYS A N 1
ATOM 1635 C CA . CYS A 1 212 ? -19.142 -10.275 -16.968 1.00 94.94 212 CYS A CA 1
ATOM 1636 C C . CYS A 1 212 ? -20.316 -10.428 -15.994 1.00 94.94 212 CYS A C 1
ATOM 1638 O O . CYS A 1 212 ? -21.424 -10.765 -16.417 1.00 94.94 212 CYS A O 1
ATOM 1640 N N . PHE A 1 213 ? -20.114 -10.118 -14.708 1.00 94.12 213 PHE A N 1
ATOM 1641 C CA . PHE A 1 213 ? -21.211 -10.094 -13.738 1.00 94.12 213 PHE A CA 1
ATOM 1642 C C . PHE A 1 213 ? -22.287 -9.076 -14.119 1.00 94.12 213 PHE A C 1
ATOM 1644 O O . PHE A 1 213 ? -23.472 -9.403 -14.089 1.00 94.12 213 PHE A O 1
ATOM 1651 N N . GLY A 1 214 ? -21.894 -7.871 -14.537 1.00 92.00 214 GLY A N 1
ATOM 1652 C CA . GLY A 1 214 ? -22.819 -6.845 -15.012 1.00 92.00 214 GLY A CA 1
ATOM 1653 C C . GLY A 1 214 ? -23.626 -7.305 -16.228 1.00 92.00 214 GLY A C 1
ATOM 1654 O O . GLY A 1 214 ? -24.842 -7.119 -16.265 1.00 92.00 214 GLY A O 1
ATOM 1655 N N . LEU A 1 215 ? -22.987 -7.986 -17.181 1.00 93.31 215 LEU A N 1
ATOM 1656 C CA . LEU A 1 215 ? -23.643 -8.532 -18.368 1.00 93.31 215 LEU A CA 1
ATOM 1657 C C . LEU A 1 215 ? -24.669 -9.618 -18.002 1.00 93.31 215 LEU A C 1
ATOM 1659 O O . LEU A 1 215 ? -25.777 -9.625 -18.543 1.00 93.31 215 LEU A O 1
ATOM 1663 N N . ALA A 1 216 ? -24.310 -10.506 -17.070 1.00 93.56 216 ALA A N 1
ATOM 1664 C CA . ALA A 1 216 ? -25.162 -11.600 -16.609 1.00 93.56 216 ALA A CA 1
ATOM 1665 C C . ALA A 1 216 ? -26.343 -11.118 -15.748 1.00 93.56 216 ALA A C 1
ATOM 1667 O O . ALA A 1 216 ? -27.444 -11.655 -15.851 1.00 93.56 216 ALA A O 1
ATOM 1668 N N . GLN A 1 217 ? -26.133 -10.099 -14.910 1.00 92.75 217 GLN A N 1
ATOM 1669 C CA . GLN A 1 217 ? -27.140 -9.607 -13.964 1.00 92.75 217 GLN A CA 1
ATOM 1670 C C . GLN A 1 217 ? -28.032 -8.494 -14.542 1.00 92.75 217 GLN A C 1
ATOM 1672 O O . GLN A 1 217 ? -29.123 -8.246 -14.021 1.00 92.75 217 GLN A O 1
ATOM 1677 N N . SER A 1 218 ? -27.614 -7.808 -15.613 1.00 92.69 218 SER A N 1
ATOM 1678 C CA . SER A 1 218 ? -28.388 -6.693 -16.163 1.00 92.69 218 SER A CA 1
ATOM 1679 C C . SER A 1 218 ? -29.630 -7.152 -16.929 1.00 92.69 218 SER A C 1
ATOM 1681 O O . SER A 1 218 ? -29.567 -7.942 -17.872 1.00 92.69 218 SER A O 1
ATOM 1683 N N . LYS A 1 219 ? -30.782 -6.576 -16.570 1.00 91.81 219 LYS A N 1
ATOM 1684 C CA . LYS A 1 219 ? -32.076 -6.816 -17.233 1.00 91.81 219 LYS A CA 1
ATOM 1685 C C . LYS A 1 219 ? -32.345 -5.867 -18.407 1.00 91.81 219 LYS A C 1
ATOM 1687 O O . LYS A 1 219 ? -33.316 -6.055 -19.130 1.00 91.81 219 LYS A O 1
ATOM 1692 N N . THR A 1 220 ? -31.506 -4.847 -18.604 1.00 93.62 220 THR A N 1
ATOM 1693 C CA . THR A 1 220 ? -31.716 -3.800 -19.619 1.00 93.62 220 THR A CA 1
ATOM 1694 C C . THR A 1 220 ? -30.698 -3.909 -20.753 1.00 93.62 220 THR A C 1
ATOM 1696 O O . THR A 1 220 ? -29.527 -4.202 -20.515 1.00 93.62 220 THR A O 1
ATOM 1699 N N . GLY A 1 221 ? -31.115 -3.614 -21.991 1.00 91.12 221 GLY A N 1
ATOM 1700 C CA . GLY A 1 221 ? -30.204 -3.599 -23.145 1.00 91.12 221 GLY A CA 1
ATOM 1701 C C . GLY A 1 221 ? -29.069 -2.581 -22.993 1.00 91.12 221 GLY A C 1
ATOM 1702 O O . GLY A 1 221 ? -27.924 -2.886 -23.311 1.00 91.12 221 GLY A O 1
ATOM 1703 N N . LYS A 1 222 ? -29.357 -1.407 -22.409 1.00 91.62 222 LYS A N 1
ATOM 1704 C CA . LYS A 1 222 ? -28.344 -0.381 -22.108 1.00 91.62 222 LYS A CA 1
ATOM 1705 C C . LYS A 1 222 ? -27.303 -0.876 -21.104 1.00 91.62 222 LYS A C 1
ATOM 1707 O O . LYS A 1 222 ? -26.114 -0.712 -21.344 1.00 91.62 222 LYS A O 1
ATOM 1712 N N . GLY A 1 223 ? -27.734 -1.512 -20.011 1.00 90.00 223 GLY A N 1
ATOM 1713 C CA . GLY A 1 223 ? -26.812 -2.046 -19.009 1.00 90.00 223 GLY A CA 1
ATOM 1714 C C . GLY A 1 223 ? -25.930 -3.163 -19.568 1.00 90.00 223 GLY A C 1
ATOM 1715 O O . GLY A 1 223 ? -24.723 -3.139 -19.353 1.00 90.00 223 GLY A O 1
ATOM 1716 N N . LYS A 1 224 ? -26.497 -4.067 -20.380 1.00 92.75 224 LYS A N 1
ATOM 1717 C CA . LYS A 1 224 ? -25.708 -5.075 -21.106 1.00 92.75 224 LYS A CA 1
ATOM 1718 C C . LYS A 1 224 ? -24.707 -4.444 -22.078 1.00 92.75 224 LYS A C 1
ATOM 1720 O O . LYS A 1 224 ? -23.566 -4.886 -22.134 1.00 92.75 224 LYS A O 1
ATOM 1725 N N . GLY A 1 225 ? -25.109 -3.393 -22.796 1.00 94.81 225 GLY A N 1
ATOM 1726 C CA . GLY A 1 225 ? -24.228 -2.647 -23.698 1.00 94.81 225 GLY A CA 1
ATOM 1727 C C . GLY A 1 225 ? -23.041 -2.000 -22.978 1.00 94.81 225 GLY A C 1
ATOM 1728 O O . GLY A 1 225 ? -21.911 -2.127 -23.439 1.00 94.81 225 GLY A O 1
ATOM 1729 N N . ILE A 1 226 ? -23.272 -1.377 -21.816 1.00 94.06 226 ILE A N 1
ATOM 1730 C CA . ILE A 1 226 ? -22.201 -0.795 -20.988 1.00 94.06 226 ILE A CA 1
ATOM 1731 C C . ILE A 1 226 ? -21.250 -1.890 -20.494 1.00 94.06 226 ILE A C 1
ATOM 1733 O O . ILE A 1 226 ? -20.038 -1.757 -20.643 1.00 94.06 226 ILE A O 1
ATOM 1737 N N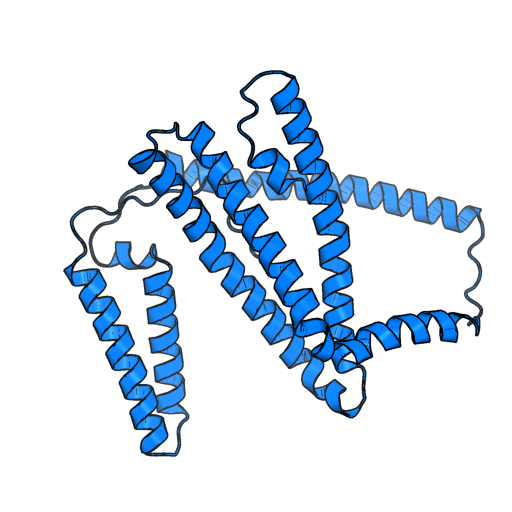 . SER A 1 227 ? -21.783 -2.988 -19.949 1.00 94.62 227 SER A N 1
ATOM 1738 C CA . SER A 1 227 ? -20.973 -4.118 -19.485 1.00 94.62 227 SER A CA 1
ATOM 1739 C C . SER A 1 227 ? -20.111 -4.713 -20.597 1.00 94.62 227 SER A C 1
ATOM 1741 O O . SER A 1 227 ? -18.930 -4.969 -20.378 1.00 94.62 227 SER A O 1
ATOM 1743 N N . LEU A 1 228 ? -20.665 -4.868 -21.803 1.00 96.19 228 LEU A N 1
ATOM 1744 C CA . LEU A 1 228 ? -19.911 -5.333 -22.964 1.00 96.19 228 LEU A CA 1
ATOM 1745 C C . LEU A 1 228 ? -18.815 -4.336 -23.364 1.00 96.19 228 LEU A C 1
ATOM 1747 O O . LEU A 1 228 ? -17.690 -4.748 -23.624 1.00 96.19 228 LEU A O 1
ATOM 1751 N N . GLY A 1 229 ? -19.116 -3.034 -23.357 1.00 96.12 229 GLY A N 1
ATOM 1752 C CA . GLY A 1 229 ? -18.131 -1.984 -23.623 1.00 96.12 229 GLY A CA 1
ATOM 1753 C C . GLY A 1 229 ? -16.950 -2.022 -22.650 1.00 96.12 229 GLY A C 1
ATOM 1754 O O . GLY A 1 229 ? -15.803 -1.952 -23.084 1.00 96.12 229 GLY A O 1
ATOM 1755 N N . VAL A 1 230 ? -17.214 -2.209 -21.352 1.00 96.06 230 VAL A N 1
ATOM 1756 C CA . VAL A 1 230 ? -16.168 -2.350 -20.322 1.00 96.06 230 VAL A CA 1
ATOM 1757 C C . VAL A 1 230 ? -15.307 -3.590 -20.567 1.00 96.06 230 VAL A C 1
ATOM 1759 O O . VAL A 1 230 ? -14.083 -3.492 -20.516 1.00 96.06 230 VAL A O 1
ATOM 1762 N N . ILE A 1 231 ? -15.924 -4.736 -20.880 1.00 96.94 231 ILE A N 1
ATOM 1763 C CA . ILE A 1 231 ? -15.195 -5.976 -21.191 1.00 96.94 231 ILE A CA 1
ATOM 1764 C C . ILE A 1 231 ? -14.281 -5.766 -22.400 1.00 96.94 231 ILE A C 1
ATOM 1766 O O . ILE A 1 231 ? -13.091 -6.060 -22.327 1.00 96.94 231 ILE A O 1
ATOM 1770 N N . VAL A 1 232 ? -14.819 -5.233 -23.500 1.00 97.44 232 VAL A N 1
ATOM 1771 C CA . VAL A 1 232 ? -14.060 -5.020 -24.740 1.00 97.44 232 VAL A CA 1
ATOM 1772 C C . VAL A 1 232 ? -12.909 -4.045 -24.514 1.00 97.44 232 VAL A C 1
ATOM 1774 O O . VAL A 1 232 ? -11.796 -4.325 -24.944 1.00 97.44 232 VAL A O 1
ATOM 1777 N N . ALA A 1 233 ? -13.139 -2.940 -23.800 1.00 97.00 233 ALA A N 1
ATOM 1778 C CA . ALA A 1 233 ? -12.090 -1.973 -23.488 1.00 97.00 233 ALA A CA 1
ATOM 1779 C C . ALA A 1 233 ? -10.968 -2.589 -22.634 1.00 97.00 233 ALA A C 1
ATOM 1781 O O . ALA A 1 233 ? -9.791 -2.394 -22.934 1.00 97.00 233 ALA A O 1
ATOM 1782 N N . ALA A 1 234 ? -11.317 -3.367 -21.606 1.00 96.19 234 ALA A N 1
ATOM 1783 C CA . ALA A 1 234 ? -10.336 -4.021 -20.744 1.00 96.19 234 ALA A CA 1
ATOM 1784 C C . ALA A 1 234 ? -9.543 -5.112 -21.487 1.00 96.19 234 ALA A C 1
ATOM 1786 O O . ALA A 1 234 ? -8.326 -5.195 -21.333 1.00 96.19 234 ALA A O 1
ATOM 1787 N N . ILE A 1 235 ? -10.196 -5.898 -22.349 1.00 96.12 235 ILE A N 1
ATOM 1788 C CA . ILE A 1 235 ? -9.522 -6.887 -23.206 1.00 96.12 235 ILE A CA 1
ATOM 1789 C C . ILE A 1 235 ? -8.619 -6.195 -24.229 1.00 96.12 235 ILE A C 1
ATOM 1791 O O . ILE A 1 235 ? -7.489 -6.630 -24.422 1.00 96.12 235 ILE A O 1
ATOM 1795 N N . ALA A 1 236 ? -9.072 -5.106 -24.855 1.00 96.50 236 ALA A N 1
ATOM 1796 C CA . ALA A 1 236 ? -8.258 -4.340 -25.795 1.00 96.50 236 ALA A CA 1
ATOM 1797 C C . ALA A 1 236 ? -7.013 -3.752 -25.112 1.00 96.50 236 ALA A C 1
ATOM 1799 O O . ALA A 1 236 ? -5.922 -3.820 -25.671 1.00 96.50 236 ALA A O 1
ATOM 1800 N N . PHE A 1 237 ? -7.152 -3.244 -23.883 1.00 95.94 237 PHE A N 1
ATOM 1801 C CA . PHE A 1 237 ? -6.023 -2.793 -23.069 1.00 95.94 237 PHE A CA 1
ATOM 1802 C C . PHE A 1 237 ? -5.037 -3.930 -22.766 1.00 95.94 237 PHE A C 1
ATOM 1804 O O . PHE A 1 237 ? -3.835 -3.759 -22.957 1.00 95.94 237 PHE A O 1
ATOM 1811 N N . LEU A 1 238 ? -5.527 -5.103 -22.348 1.00 94.56 238 LEU A N 1
ATOM 1812 C CA . LEU A 1 238 ? -4.681 -6.275 -22.094 1.00 94.56 238 LEU A CA 1
ATOM 1813 C C . LEU A 1 238 ? -3.977 -6.756 -23.366 1.00 94.56 238 LEU A C 1
ATOM 1815 O O . LEU A 1 238 ? -2.790 -7.067 -23.327 1.00 94.56 238 LEU A O 1
ATOM 1819 N N . PHE A 1 239 ? -4.682 -6.772 -24.496 1.00 94.38 239 PHE A N 1
ATOM 1820 C CA . PHE A 1 239 ? -4.115 -7.142 -25.788 1.00 94.38 239 PHE A CA 1
ATOM 1821 C C . PHE A 1 239 ? -3.043 -6.146 -26.239 1.00 94.38 239 PHE A C 1
ATOM 1823 O O . PHE A 1 239 ? -1.976 -6.559 -26.688 1.00 94.38 239 PHE A O 1
ATOM 1830 N N . TYR A 1 240 ? -3.284 -4.843 -26.066 1.00 94.62 240 TYR A N 1
ATOM 1831 C CA . TYR A 1 240 ? -2.287 -3.803 -26.312 1.00 94.62 240 TYR A CA 1
ATOM 1832 C C . TYR A 1 240 ? -1.051 -4.001 -25.427 1.00 94.62 240 TYR A C 1
ATOM 1834 O O . TYR A 1 240 ? 0.071 -3.987 -25.923 1.00 94.62 240 TYR A O 1
ATOM 1842 N N . LYS A 1 241 ? -1.237 -4.235 -24.125 1.00 92.38 241 LYS A N 1
ATOM 1843 C CA . LYS A 1 241 ? -0.140 -4.484 -23.180 1.00 92.38 241 LYS A CA 1
ATOM 1844 C C . LYS A 1 241 ? 0.663 -5.734 -23.541 1.00 92.38 241 LYS A C 1
ATOM 1846 O O . LYS A 1 241 ? 1.884 -5.682 -23.495 1.00 92.38 241 LYS A O 1
ATOM 1851 N N . TYR A 1 242 ? -0.009 -6.811 -23.942 1.00 91.06 242 TYR A N 1
ATOM 1852 C CA . TYR A 1 242 ? 0.636 -8.043 -24.390 1.00 91.06 242 TYR A CA 1
ATOM 1853 C C . TYR A 1 242 ? 1.394 -7.860 -25.711 1.00 91.06 242 TYR A C 1
ATOM 1855 O O . TYR A 1 242 ? 2.511 -8.340 -25.850 1.00 91.06 242 TYR A O 1
ATOM 1863 N N . SER A 1 243 ? 0.821 -7.121 -26.665 1.00 90.69 243 SER A N 1
ATOM 1864 C CA . SER A 1 243 ? 1.445 -6.874 -27.974 1.00 90.69 243 SER A CA 1
ATOM 1865 C C . SER A 1 243 ? 2.686 -5.982 -27.891 1.00 90.69 243 SER A C 1
ATOM 1867 O O . SER A 1 243 ? 3.532 -6.044 -28.772 1.00 90.69 243 SER A O 1
ATOM 1869 N N . ASN A 1 244 ? 2.794 -5.162 -26.841 1.00 89.56 244 ASN A N 1
ATOM 1870 C CA . ASN A 1 244 ? 3.969 -4.334 -26.549 1.00 89.56 244 ASN A CA 1
ATOM 1871 C C . ASN A 1 244 ? 4.890 -4.963 -25.491 1.00 89.56 244 ASN A C 1
ATOM 1873 O O . ASN A 1 244 ? 5.750 -4.280 -24.935 1.00 89.56 244 ASN A O 1
ATOM 1877 N N . LEU A 1 245 ? 4.678 -6.234 -25.144 1.00 85.50 245 LEU A N 1
ATOM 1878 C CA . LEU A 1 245 ? 5.554 -6.944 -24.228 1.00 85.50 245 LEU A CA 1
ATOM 1879 C C . LEU A 1 245 ? 6.800 -7.392 -24.998 1.00 85.50 245 LEU A C 1
ATOM 1881 O O . LEU A 1 245 ? 6.748 -8.342 -25.778 1.00 85.50 245 LEU A O 1
ATOM 1885 N N . GLU A 1 246 ? 7.915 -6.702 -24.792 1.00 78.62 246 GLU A N 1
ATOM 1886 C CA . GLU A 1 246 ? 9.189 -7.057 -25.413 1.00 78.62 246 GLU A CA 1
ATOM 1887 C C . GLU A 1 246 ? 10.062 -7.857 -24.439 1.00 78.62 246 GLU A C 1
ATOM 1889 O O . GLU A 1 246 ? 10.402 -7.383 -23.356 1.00 78.62 246 GLU A O 1
ATOM 1894 N N . GLY A 1 247 ? 10.444 -9.069 -24.850 1.00 79.31 247 GLY A N 1
ATOM 1895 C CA . GLY A 1 247 ? 11.425 -9.898 -24.149 1.00 79.31 247 GLY A CA 1
ATOM 1896 C C . GLY A 1 247 ? 10.981 -10.427 -22.781 1.00 79.31 247 GLY A C 1
ATOM 1897 O O . GLY A 1 247 ? 9.795 -10.625 -22.505 1.00 79.31 247 GLY A O 1
ATOM 1898 N N . ALA A 1 248 ? 11.978 -10.705 -21.943 1.00 80.69 248 ALA A N 1
ATOM 1899 C CA . ALA A 1 248 ? 11.792 -11.171 -20.579 1.00 80.69 248 ALA A CA 1
ATOM 1900 C C . ALA A 1 248 ? 11.453 -10.009 -19.642 1.00 80.69 248 ALA A C 1
ATOM 1902 O O . ALA A 1 248 ? 12.151 -8.997 -19.607 1.00 80.69 248 ALA A O 1
ATOM 1903 N N . VAL A 1 249 ? 10.396 -10.178 -18.847 1.00 82.31 249 VAL A N 1
ATOM 1904 C CA . VAL A 1 249 ? 10.053 -9.256 -17.764 1.00 82.31 249 VAL A CA 1
ATOM 1905 C C . VAL A 1 249 ? 10.744 -9.718 -16.495 1.00 82.31 249 VAL A C 1
ATOM 1907 O O . VAL A 1 249 ? 10.516 -10.844 -16.043 1.00 82.31 249 VAL A O 1
ATOM 1910 N N . ASP A 1 250 ? 11.541 -8.832 -15.906 1.00 79.50 250 ASP A N 1
ATOM 1911 C CA . ASP A 1 250 ? 12.114 -9.053 -14.586 1.00 79.50 250 ASP A CA 1
ATOM 1912 C C . ASP A 1 250 ? 11.013 -9.045 -13.521 1.00 79.50 250 ASP A C 1
ATOM 1914 O O . ASP A 1 250 ? 10.258 -8.084 -13.350 1.00 79.50 250 ASP A O 1
ATOM 1918 N N . VAL A 1 251 ? 10.936 -10.149 -12.793 1.00 76.69 251 VAL A N 1
ATOM 1919 C CA . VAL A 1 251 ? 10.081 -10.353 -11.634 1.00 76.69 251 VAL A CA 1
ATOM 1920 C C . VAL A 1 251 ? 10.952 -10.168 -10.402 1.00 76.69 251 VAL A C 1
ATOM 1922 O O . VAL A 1 251 ? 11.674 -11.069 -9.964 1.00 76.69 251 VAL A O 1
ATOM 1925 N N . GLU A 1 252 ? 10.898 -8.970 -9.832 1.00 67.31 252 GLU A N 1
ATOM 1926 C CA . GLU A 1 252 ? 11.542 -8.710 -8.554 1.00 67.31 252 GLU A CA 1
ATOM 1927 C C . GLU A 1 252 ? 10.777 -9.430 -7.440 1.00 67.31 252 GLU A C 1
ATOM 1929 O O . GLU A 1 252 ? 9.561 -9.300 -7.316 1.00 67.31 252 GLU A O 1
ATOM 1934 N N . ALA A 1 253 ? 11.497 -10.179 -6.604 1.00 63.41 253 ALA A N 1
ATOM 1935 C CA . ALA A 1 253 ? 10.985 -10.634 -5.319 1.00 63.41 253 ALA A CA 1
ATOM 1936 C C . ALA A 1 253 ? 11.190 -9.487 -4.312 1.00 63.41 253 ALA A C 1
ATOM 1938 O O . ALA A 1 253 ? 12.322 -9.302 -3.848 1.00 63.41 253 ALA A O 1
ATOM 1939 N N . PRO A 1 254 ? 10.159 -8.675 -3.992 1.00 59.94 254 PRO A N 1
ATOM 1940 C CA . PRO A 1 254 ? 10.330 -7.554 -3.082 1.00 59.94 254 PRO A CA 1
ATOM 1941 C C . PRO A 1 254 ? 10.769 -8.071 -1.714 1.00 59.94 254 PRO A C 1
ATOM 1943 O O . PRO A 1 254 ? 10.094 -8.898 -1.107 1.00 59.94 254 PRO A O 1
ATOM 1946 N N . ILE A 1 255 ? 11.899 -7.551 -1.225 1.00 56.94 255 ILE A N 1
ATOM 1947 C CA . ILE A 1 255 ? 12.517 -7.945 0.054 1.00 56.94 255 ILE A CA 1
ATOM 1948 C C . ILE A 1 255 ? 11.557 -7.688 1.235 1.00 56.94 255 ILE A C 1
ATOM 1950 O O . ILE A 1 255 ? 11.610 -8.380 2.250 1.00 56.94 255 ILE A O 1
ATOM 1954 N N . PHE A 1 256 ? 10.629 -6.738 1.081 1.00 54.84 256 PHE A N 1
ATOM 1955 C CA . PHE A 1 256 ? 9.589 -6.431 2.058 1.00 54.84 256 PHE A CA 1
ATOM 1956 C C . PHE A 1 256 ? 8.226 -6.936 1.576 1.00 54.84 256 PHE A C 1
ATOM 1958 O O . PHE A 1 256 ? 7.726 -6.536 0.526 1.00 54.84 256 PHE A O 1
ATOM 1965 N N . GLN A 1 257 ? 7.631 -7.830 2.364 1.00 51.22 257 GLN A N 1
ATOM 1966 C CA . GLN A 1 257 ? 6.362 -8.484 2.059 1.00 51.22 257 GLN A CA 1
ATOM 1967 C C . GLN A 1 257 ? 5.199 -7.478 1.963 1.00 51.22 257 GLN A C 1
ATOM 1969 O O . GLN A 1 257 ? 5.045 -6.598 2.813 1.00 51.22 257 GLN A O 1
ATOM 1974 N N . GLN A 1 258 ? 4.319 -7.665 0.971 1.00 51.00 258 GLN A N 1
ATOM 1975 C CA . GLN A 1 258 ? 2.995 -7.044 0.950 1.00 51.00 258 GLN A CA 1
ATOM 1976 C C . GLN A 1 258 ? 2.140 -7.696 2.042 1.00 51.00 258 GLN A C 1
ATOM 1978 O O . GLN A 1 258 ? 1.796 -8.877 1.968 1.00 51.00 258 GLN A O 1
ATOM 1983 N N . PHE A 1 259 ? 1.839 -6.935 3.092 1.00 44.47 259 PHE A N 1
ATOM 1984 C CA . PHE A 1 259 ? 0.970 -7.402 4.164 1.00 44.47 259 PHE A CA 1
ATOM 1985 C C . PHE A 1 259 ? -0.433 -7.691 3.633 1.00 44.47 259 PHE A C 1
ATOM 1987 O O . PHE A 1 259 ? -1.052 -6.837 2.997 1.00 44.47 259 PHE A O 1
ATOM 1994 N N . ASN A 1 260 ? -0.946 -8.870 3.977 1.00 36.19 260 ASN A N 1
ATOM 1995 C CA . ASN A 1 260 ? -2.381 -9.093 4.047 1.00 36.19 260 ASN A CA 1
ATOM 1996 C C . ASN A 1 260 ? -2.865 -8.463 5.377 1.00 36.19 260 ASN A C 1
ATOM 1998 O O . ASN A 1 260 ? -2.280 -8.798 6.413 1.00 36.19 260 ASN A O 1
ATOM 2002 N N . PRO A 1 261 ? -3.807 -7.500 5.368 1.00 40.59 261 PRO A N 1
ATOM 2003 C CA . PRO A 1 261 ? -4.260 -6.789 6.570 1.00 40.59 261 PRO A CA 1
ATOM 2004 C C . PRO A 1 261 ? -4.963 -7.661 7.617 1.00 40.59 261 PRO A C 1
ATOM 2006 O O . PRO A 1 261 ? -5.567 -8.690 7.239 1.00 40.59 261 PRO A O 1
#

Secondary structure (DSSP, 8-state):
-HHHHHTS---SSHHHHHHHHHHHHHHHHHHHHHHHHHHHHHHHTT-STTTGGGHHHHHHHHHHHHHHHHHHHHHHHHHHHHHHHHHH---HHHHHHHHHHHHHHHHHHHHHHHHHTHHHHHHHHHHHHHHHHHTTS--------HHHHHHHHHHHHHHHHHHHHHHHHHHHHHHHHHHHHHHHS-SEE-GGGGGGG-HHHHHHHHHHHHHHHHHHH--SHHHHHHHHHHHHHHHHHHHHHHHT--SPEE----SS-----

Foldseek 3Di:
DLLLLLLDCPDDDPVNVVSNVVSVVVVVVVCVVCVVVVLVLQQLVQPPPVRVVCSVVSVVVVLVVVVVCLLCLVVVLVVQLVCCCVVVVDDSVSSNSRSSVVVVVVVVVVVVVCVVCCVVSVVSVVVVVVVVVVVVPDPPDVPDDPVRVVVVVVVVVVVVVVVVVVVVVVQVVVLVVLVCCVPPHDQWDDAPVLLVLDSLLVVLVVQLVVLVVQLVPDPDPVSVVVSVVSNVVSVVVSVVVRVPDPDIDGRRSPSDDSDDD

InterPro domains:
  IPR000109 Proton-dependent oligopeptide transporter family [PF00854] (1-124)
  IPR018456 PTR2 family proton/oligopeptide symporter, conserved site [PS01023] (59-71)
  IPR036259 MFS transporter superfamily [G3DSA:1.20.1250.20] (1-141)
  IPR036259 MFS transporter superfamily [G3DSA:1.20.1250.20] (142-257)
  IPR036259 MFS transporter superfamily [SSF103473] (17-243)
  IPR050171 Major Facilitator Superfamily (MFS) Transporters [PTHR23517] (13-240)

Radius of gyration: 24.32 Å; chains: 1; bounding box: 59×39×72 Å

pLDDT: mean 84.62, std 13.29, range [36.19, 97.44]